Protein AF-A0A916IR02-F1 (afdb_monomer_lite)

Structure (mmCIF, N/CA/C/O backbone):
data_AF-A0A916IR02-F1
#
_entry.id   AF-A0A916IR02-F1
#
loop_
_atom_site.group_PDB
_atom_site.id
_atom_site.type_symbol
_atom_site.label_atom_id
_atom_site.label_alt_id
_atom_site.label_comp_id
_atom_site.label_asym_id
_atom_site.label_entity_id
_atom_site.label_seq_id
_atom_site.pdbx_PDB_ins_code
_atom_site.Cartn_x
_atom_site.Cartn_y
_atom_site.Cartn_z
_atom_site.occupancy
_atom_site.B_iso_or_equiv
_atom_site.auth_seq_id
_atom_site.auth_comp_id
_atom_site.auth_asym_id
_atom_site.auth_atom_id
_atom_site.pdbx_PDB_model_num
ATOM 1 N N . MET A 1 1 ? -35.525 3.490 16.257 1.00 37.00 1 MET A N 1
ATOM 2 C CA . MET A 1 1 ? -35.022 3.511 14.867 1.00 37.00 1 MET A CA 1
ATOM 3 C C . MET A 1 1 ? -33.713 2.742 14.825 1.00 37.00 1 MET A C 1
ATOM 5 O O . MET A 1 1 ? -32.745 3.201 15.415 1.00 37.00 1 MET A O 1
ATOM 9 N N . TYR A 1 2 ? -33.695 1.546 14.229 1.00 41.88 2 TYR A N 1
ATOM 10 C CA . TYR A 1 2 ? -32.457 0.782 14.059 1.00 41.88 2 TYR A CA 1
ATOM 11 C C . TYR A 1 2 ? -31.549 1.556 13.103 1.00 41.88 2 TYR A C 1
ATOM 13 O O . TYR A 1 2 ? -31.859 1.671 11.917 1.00 41.88 2 TYR A O 1
ATOM 21 N N . SER A 1 3 ? -30.466 2.132 13.623 1.00 55.78 3 SER A N 1
ATOM 22 C CA . SER A 1 3 ? -29.424 2.726 12.795 1.00 55.78 3 SER A CA 1
ATOM 23 C C . SER A 1 3 ? -28.901 1.636 11.866 1.00 55.78 3 SER A C 1
ATOM 25 O O . SER A 1 3 ? -28.336 0.636 12.313 1.00 55.78 3 SER A O 1
ATOM 27 N N . ARG A 1 4 ? -29.143 1.789 10.558 1.00 63.94 4 ARG A N 1
ATOM 28 C CA . ARG A 1 4 ? -28.504 0.939 9.555 1.00 63.94 4 ARG A CA 1
ATOM 29 C C . ARG A 1 4 ? -27.002 0.974 9.810 1.00 63.94 4 ARG A C 1
ATOM 31 O O . ARG A 1 4 ? -26.417 2.041 9.978 1.00 63.94 4 ARG A O 1
ATOM 38 N N . LEU A 1 5 ? -26.406 -0.209 9.864 1.00 64.31 5 LEU A N 1
ATOM 39 C CA . LEU A 1 5 ? -24.974 -0.368 10.046 1.00 64.31 5 LEU A CA 1
ATOM 40 C C . LEU A 1 5 ? -24.266 0.278 8.833 1.00 64.31 5 LEU A C 1
ATOM 42 O O . LEU A 1 5 ? -24.602 -0.111 7.706 1.00 64.31 5 LEU A O 1
ATOM 46 N N . PRO A 1 6 ? -23.360 1.258 9.039 1.00 74.06 6 PRO A N 1
ATOM 47 C CA . PRO A 1 6 ? -22.708 1.976 7.946 1.00 74.06 6 PRO A CA 1
ATOM 48 C C . PRO A 1 6 ? -21.964 1.021 7.012 1.00 74.06 6 PRO A C 1
ATOM 50 O O . PRO A 1 6 ? -21.606 -0.104 7.390 1.00 74.06 6 PRO A O 1
ATOM 53 N N . SER A 1 7 ? -21.766 1.440 5.763 1.00 75.75 7 SER A N 1
ATOM 54 C CA . SER A 1 7 ? -21.104 0.588 4.775 1.00 75.75 7 SER A CA 1
ATOM 55 C C . SER A 1 7 ? -19.638 0.338 5.155 1.00 75.75 7 SER A C 1
ATOM 57 O O . SER A 1 7 ? -19.015 1.120 5.868 1.00 75.75 7 SER A O 1
ATOM 59 N N . THR A 1 8 ? -19.051 -0.767 4.681 1.00 67.25 8 THR A N 1
ATOM 60 C CA . THR A 1 8 ? -17.633 -1.075 4.950 1.00 67.25 8 THR A CA 1
ATOM 61 C C . THR A 1 8 ? -16.714 0.029 4.426 1.00 67.25 8 THR A C 1
ATOM 63 O O . THR A 1 8 ? -15.696 0.310 5.047 1.00 67.25 8 THR A O 1
ATOM 66 N N . TYR A 1 9 ? -17.105 0.678 3.327 1.00 66.06 9 TYR A N 1
ATOM 67 C CA . TYR A 1 9 ? -16.408 1.839 2.790 1.00 66.06 9 TYR A CA 1
ATOM 68 C C . TYR A 1 9 ? -16.495 3.035 3.741 1.00 66.06 9 TYR A C 1
ATOM 70 O O . TYR A 1 9 ? -15.459 3.558 4.111 1.00 66.06 9 TYR A O 1
ATOM 78 N N . GLU A 1 10 ? -17.682 3.398 4.233 1.00 71.38 10 GLU A N 1
ATOM 79 C CA . GLU A 1 10 ? -17.850 4.497 5.203 1.00 71.38 10 GLU A CA 1
ATOM 80 C C . GLU A 1 10 ? -17.146 4.224 6.537 1.00 71.38 10 GLU A C 1
ATOM 82 O O . GLU A 1 10 ? -16.682 5.146 7.197 1.00 71.38 10 GLU A O 1
ATOM 87 N N . LEU A 1 11 ? -17.049 2.959 6.955 1.00 66.56 11 LEU A N 1
ATOM 88 C CA . LEU A 1 11 ? -16.290 2.565 8.142 1.00 66.56 11 LEU A CA 1
ATOM 89 C C . LEU A 1 11 ? -14.778 2.672 7.911 1.00 66.56 11 LEU A C 1
ATOM 91 O O . LEU A 1 11 ? -14.062 3.113 8.806 1.00 66.56 11 LEU A O 1
ATOM 95 N N . LEU A 1 12 ? -14.295 2.293 6.725 1.00 63.88 12 LEU A N 1
ATOM 96 C CA . LEU A 1 12 ? -12.895 2.472 6.329 1.00 63.88 12 LEU A CA 1
ATOM 97 C C . LEU A 1 12 ? -12.555 3.949 6.130 1.00 63.88 12 LEU A C 1
ATOM 99 O O . LEU A 1 12 ? -11.482 4.384 6.529 1.00 63.88 12 LEU A O 1
ATOM 103 N N . GLU A 1 13 ? -13.475 4.725 5.575 1.00 69.75 13 GLU A N 1
ATOM 104 C CA . GLU A 1 13 ? -13.360 6.167 5.440 1.00 69.75 13 GLU A CA 1
ATOM 105 C C . GLU A 1 13 ? -13.405 6.831 6.812 1.00 69.75 13 GLU A C 1
ATOM 107 O O . GLU A 1 13 ? -12.577 7.679 7.079 1.00 69.75 13 GLU A O 1
ATOM 112 N N . ALA A 1 14 ? -14.253 6.396 7.745 1.00 66.00 14 ALA A N 1
ATOM 113 C CA . ALA A 1 14 ? -14.236 6.899 9.118 1.00 66.00 14 ALA A CA 1
ATOM 114 C C . ALA A 1 14 ? -12.959 6.504 9.885 1.00 66.00 14 ALA A C 1
ATOM 116 O O . ALA A 1 14 ? -12.500 7.281 10.718 1.00 66.00 14 ALA A O 1
ATOM 117 N N . LEU A 1 15 ? -12.371 5.337 9.597 1.00 61.75 15 LEU A N 1
ATOM 118 C CA . LEU A 1 15 ? -11.053 4.927 10.101 1.00 61.75 15 LEU A CA 1
ATOM 119 C C . LEU A 1 15 ? -9.924 5.769 9.475 1.00 61.75 15 LEU A C 1
ATOM 121 O O . LEU A 1 15 ? -8.943 6.065 10.148 1.00 61.75 15 LEU A O 1
ATOM 125 N N . ALA A 1 16 ? -10.062 6.175 8.210 1.00 62.75 16 ALA A N 1
ATOM 126 C CA . ALA A 1 16 ? -9.070 6.963 7.475 1.00 62.75 16 ALA A CA 1
ATOM 127 C C . ALA A 1 16 ? -9.205 8.489 7.667 1.00 62.75 16 ALA A C 1
ATOM 129 O O . ALA A 1 16 ? -8.214 9.207 7.561 1.00 62.75 16 ALA A O 1
ATOM 130 N N . ALA A 1 17 ? -10.415 8.981 7.938 1.00 54.28 17 ALA A N 1
ATOM 131 C CA . ALA A 1 17 ? -10.791 10.392 8.037 1.00 54.28 17 ALA A CA 1
ATOM 132 C C . ALA A 1 17 ? -10.975 10.868 9.487 1.00 54.28 17 ALA A C 1
ATOM 134 O O . ALA A 1 17 ? -11.276 12.042 9.713 1.00 54.28 17 ALA A O 1
ATOM 135 N N . ALA A 1 18 ? -10.816 9.985 10.481 1.00 51.53 18 ALA A N 1
ATOM 136 C CA . ALA A 1 18 ? -10.826 10.390 11.882 1.00 51.53 18 ALA A CA 1
ATOM 137 C C . ALA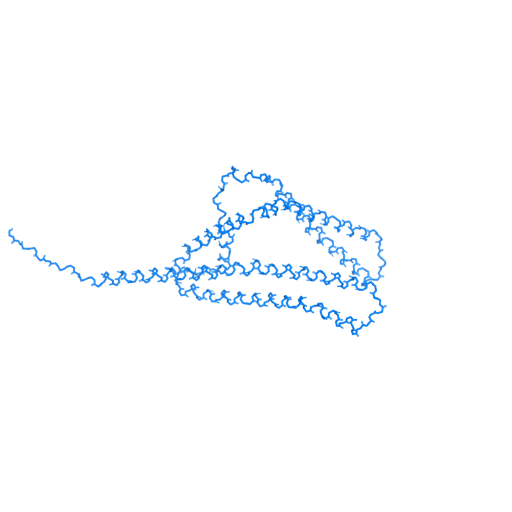 A 1 18 ? -9.713 11.423 12.149 1.00 51.53 18 ALA A C 1
ATOM 139 O O . ALA A 1 18 ? -8.624 11.322 11.578 1.00 51.53 18 ALA A O 1
ATOM 140 N N . PRO A 1 19 ? -10.000 12.450 12.969 1.00 45.44 19 PRO A N 1
ATOM 141 C CA . PRO A 1 19 ? -9.242 13.687 12.968 1.00 45.44 19 PRO A CA 1
ATOM 142 C C . PRO A 1 19 ? -7.808 13.421 13.397 1.00 45.44 19 PRO A C 1
ATOM 144 O O . PRO A 1 19 ? -7.562 12.658 14.334 1.00 45.44 19 PRO A O 1
ATOM 147 N N . ALA A 1 20 ? -6.876 14.120 12.749 1.00 42.59 20 ALA A N 1
ATOM 148 C CA . ALA A 1 20 ? -5.553 14.319 13.309 1.00 42.59 20 ALA A CA 1
ATOM 149 C C . ALA A 1 20 ? -5.698 14.698 14.798 1.00 42.59 20 ALA A C 1
ATOM 151 O O . ALA A 1 20 ? -6.620 15.448 15.143 1.00 42.59 20 ALA A O 1
ATOM 152 N N . PRO A 1 21 ? -4.830 14.171 15.678 1.00 42.06 21 PRO A N 1
ATOM 153 C CA . PRO A 1 21 ? -4.835 14.513 17.095 1.00 42.06 21 PRO A CA 1
ATOM 154 C C . PRO A 1 21 ? -4.860 16.034 17.224 1.00 42.06 21 PRO A C 1
ATOM 156 O O . PRO A 1 21 ? -4.318 16.734 16.359 1.00 42.06 21 PRO A O 1
ATOM 159 N N . ALA A 1 22 ? -5.501 16.529 18.288 1.00 43.91 22 ALA A N 1
ATOM 160 C CA . ALA A 1 22 ? -5.526 17.948 18.622 1.00 43.91 22 ALA A CA 1
ATOM 161 C C . ALA A 1 22 ? -4.153 18.569 18.323 1.00 43.91 22 ALA A C 1
ATOM 163 O O . ALA A 1 22 ? -3.144 17.939 18.664 1.00 43.91 22 ALA A O 1
ATOM 164 N N . PRO A 1 23 ? -4.110 19.725 17.630 1.00 36.19 23 PRO A N 1
ATOM 165 C CA . PRO A 1 23 ? -2.876 20.291 17.119 1.00 36.19 23 PRO A CA 1
ATOM 166 C C . PRO A 1 23 ? -1.854 20.292 18.242 1.00 36.19 23 PRO A C 1
ATOM 168 O O . PRO A 1 23 ? -2.020 20.989 19.242 1.00 36.19 23 PRO A O 1
ATOM 171 N N . VAL A 1 24 ? -0.819 19.462 18.088 1.00 40.91 24 VAL A N 1
ATOM 172 C CA . VAL A 1 24 ? 0.368 19.561 18.927 1.00 40.91 24 VAL A CA 1
ATOM 173 C C . VAL A 1 24 ? 0.766 21.030 18.828 1.00 40.91 24 VAL A C 1
ATOM 175 O O . VAL A 1 24 ? 0.928 21.498 17.692 1.00 40.91 24 VAL A O 1
ATOM 178 N N . PRO A 1 25 ? 0.838 21.775 19.947 1.00 33.19 25 PRO A N 1
ATOM 179 C CA . PRO A 1 25 ? 1.115 23.199 19.899 1.00 33.19 25 PRO A CA 1
ATOM 180 C C . PRO A 1 25 ? 2.326 23.421 18.997 1.00 33.19 25 PRO A C 1
ATOM 182 O O . PRO A 1 25 ? 3.293 22.653 19.043 1.00 33.19 25 PRO A O 1
ATOM 185 N N . ALA A 1 26 ? 2.235 24.428 18.127 1.00 40.47 26 ALA A N 1
ATOM 186 C CA . ALA A 1 26 ? 3.215 24.715 17.077 1.00 40.47 26 ALA A CA 1
ATOM 187 C C . ALA A 1 26 ? 4.663 24.837 17.600 1.00 40.47 26 ALA A C 1
ATOM 189 O O . ALA A 1 26 ? 5.609 24.785 16.822 1.00 40.47 26 ALA A O 1
ATOM 190 N N . SER A 1 27 ? 4.841 24.935 18.919 1.00 37.94 27 SER A N 1
ATOM 191 C CA . SER A 1 27 ? 6.112 24.892 19.634 1.00 37.94 27 SER A CA 1
ATOM 192 C C . SER A 1 27 ? 6.817 23.525 19.653 1.00 37.94 27 SER A C 1
ATOM 194 O O . SER A 1 27 ? 8.031 23.504 19.815 1.00 37.94 27 SER A O 1
ATOM 196 N N . VAL A 1 28 ? 6.125 22.390 19.466 1.00 43.62 28 VAL A N 1
ATOM 197 C CA . VAL A 1 28 ? 6.741 21.037 19.542 1.00 43.62 28 VAL A CA 1
ATOM 198 C C . VAL A 1 28 ? 6.855 20.358 18.169 1.00 43.62 28 VAL A C 1
ATOM 200 O O . VAL A 1 28 ? 7.663 19.452 17.976 1.00 43.62 28 VAL A O 1
ATOM 203 N N . SER A 1 29 ? 6.094 20.826 17.177 1.00 39.16 29 SER A N 1
ATOM 204 C CA . SER A 1 29 ? 6.189 20.397 15.771 1.00 39.16 29 SER A CA 1
ATOM 205 C C . SER A 1 29 ? 7.133 21.276 14.932 1.00 39.16 29 SER A C 1
ATOM 207 O O . SER A 1 29 ? 7.422 20.948 13.779 1.00 39.16 29 SER A O 1
ATOM 209 N N . ALA A 1 30 ? 7.701 22.330 15.529 1.00 41.03 30 ALA A N 1
ATOM 210 C CA . ALA A 1 30 ? 8.749 23.173 14.959 1.00 41.03 30 ALA A CA 1
ATOM 211 C C . ALA A 1 30 ? 10.132 22.490 14.961 1.00 41.03 30 ALA A C 1
ATOM 213 O O . ALA A 1 30 ? 11.125 23.040 15.421 1.00 41.03 30 ALA A O 1
ATOM 214 N N . ALA A 1 31 ? 10.219 21.303 14.365 1.00 44.56 31 ALA A N 1
ATOM 215 C CA . ALA A 1 31 ? 11.439 20.867 13.696 1.00 44.56 31 ALA A CA 1
ATOM 216 C C . ALA A 1 31 ? 11.281 21.135 12.187 1.00 44.56 31 ALA A C 1
ATOM 218 O O . ALA A 1 31 ? 11.187 20.223 11.372 1.00 44.56 31 ALA A O 1
ATOM 219 N N . GLY A 1 32 ? 11.184 22.422 11.833 1.00 46.22 32 GLY A N 1
ATOM 220 C CA . GLY A 1 32 ? 11.730 22.962 10.584 1.00 46.22 32 GLY A CA 1
ATOM 221 C C . GLY A 1 32 ? 11.139 22.540 9.233 1.00 46.22 32 GLY A C 1
ATOM 222 O O . GLY A 1 32 ? 11.853 22.656 8.241 1.00 46.22 32 GLY A O 1
ATOM 223 N N . VAL A 1 33 ? 9.886 22.086 9.118 1.00 50.84 33 VAL A N 1
ATOM 224 C CA . VAL A 1 33 ? 9.284 21.867 7.784 1.00 50.84 33 VAL A CA 1
ATOM 225 C C . VAL A 1 33 ? 8.438 23.073 7.397 1.00 50.84 33 VAL A C 1
ATOM 227 O O . VAL A 1 33 ? 7.269 23.186 7.758 1.00 50.84 33 VAL A O 1
ATOM 230 N N . THR A 1 34 ? 9.044 23.999 6.657 1.00 58.41 34 THR A N 1
ATOM 231 C CA . THR A 1 34 ? 8.337 25.149 6.089 1.00 58.41 34 THR A CA 1
ATOM 232 C C . THR A 1 34 ? 7.240 24.675 5.119 1.00 58.41 34 THR A C 1
ATOM 234 O O . THR A 1 34 ? 7.431 23.693 4.392 1.00 58.41 34 THR A O 1
ATOM 237 N N . PRO A 1 35 ? 6.088 25.369 5.036 1.00 66.31 35 PRO A N 1
ATOM 238 C CA . PRO A 1 35 ? 4.998 25.014 4.114 1.00 66.31 35 PRO A CA 1
ATOM 239 C C . PRO A 1 35 ? 5.451 24.979 2.641 1.00 66.31 35 PRO A C 1
ATOM 241 O O . PRO A 1 35 ? 4.869 24.274 1.815 1.00 66.31 35 PRO A O 1
ATOM 244 N N . TRP A 1 36 ? 6.528 25.700 2.324 1.00 69.06 36 TRP A N 1
ATOM 245 C CA . TRP A 1 36 ? 7.220 25.683 1.040 1.00 69.06 36 TRP A CA 1
ATOM 246 C C . TRP A 1 36 ? 7.797 24.307 0.685 1.00 69.06 36 TRP A C 1
ATOM 248 O O . TRP A 1 36 ? 7.528 23.807 -0.406 1.00 69.06 36 TRP A O 1
ATOM 258 N N . ALA A 1 37 ? 8.504 23.648 1.608 1.00 68.94 37 ALA A N 1
ATOM 259 C CA . ALA A 1 37 ? 9.106 22.335 1.366 1.00 68.94 37 ALA A CA 1
ATOM 260 C C . ALA A 1 37 ? 8.047 21.269 1.032 1.00 68.94 37 ALA A C 1
ATOM 262 O O . ALA A 1 37 ? 8.241 20.431 0.151 1.00 68.94 37 ALA A O 1
ATOM 263 N N . GLN A 1 38 ? 6.877 21.341 1.677 1.00 69.94 38 GLN A N 1
ATOM 264 C CA . GLN A 1 38 ? 5.767 20.431 1.395 1.00 69.94 38 GLN A CA 1
ATOM 265 C C . GLN A 1 38 ? 5.145 20.677 0.010 1.00 69.94 38 GLN A C 1
ATOM 267 O O . GLN A 1 38 ? 4.788 19.721 -0.682 1.00 69.94 38 GLN A O 1
ATOM 272 N N . ARG A 1 39 ? 5.029 21.942 -0.415 1.00 77.44 39 ARG A N 1
ATOM 273 C CA . ARG A 1 39 ? 4.547 22.308 -1.758 1.00 77.44 39 ARG A CA 1
ATOM 274 C C . ARG A 1 39 ? 5.538 21.889 -2.843 1.00 77.44 39 ARG A C 1
ATOM 276 O O . ARG A 1 39 ? 5.120 21.290 -3.829 1.00 77.44 39 ARG A O 1
ATOM 283 N N . LEU A 1 40 ? 6.834 22.109 -2.625 1.00 81.31 40 LEU A N 1
ATOM 284 C CA . LEU A 1 40 ? 7.912 21.674 -3.520 1.00 81.31 40 LEU A CA 1
ATOM 285 C C . LEU A 1 40 ? 7.961 20.159 -3.677 1.00 81.31 40 LEU A C 1
ATOM 287 O O . LEU A 1 40 ? 8.036 19.667 -4.796 1.00 81.31 40 LEU A O 1
ATOM 291 N N . GLY A 1 41 ? 7.845 19.410 -2.578 1.00 76.25 41 GLY A N 1
ATOM 292 C CA . GLY A 1 41 ? 7.795 17.950 -2.633 1.00 76.25 41 GLY A CA 1
ATOM 293 C C . GLY A 1 41 ? 6.608 17.429 -3.452 1.00 76.25 41 GLY A C 1
ATOM 294 O O . GLY A 1 41 ? 6.759 16.470 -4.208 1.00 76.25 41 GLY A O 1
ATOM 295 N N . ARG A 1 42 ? 5.436 18.076 -3.354 1.00 79.25 42 ARG A N 1
ATOM 296 C CA . ARG A 1 42 ? 4.275 17.753 -4.205 1.00 79.25 42 ARG A CA 1
ATOM 297 C C . ARG A 1 42 ? 4.508 18.145 -5.661 1.00 79.25 42 ARG A C 1
ATOM 299 O O . ARG A 1 42 ? 4.194 17.350 -6.538 1.00 79.25 42 ARG A O 1
ATOM 306 N N . GLY A 1 43 ? 5.069 19.326 -5.910 1.00 80.12 43 GLY A N 1
ATOM 307 C CA . GLY A 1 43 ? 5.395 19.802 -7.254 1.00 80.12 43 GLY A CA 1
ATOM 308 C C . GLY A 1 43 ? 6.385 18.885 -7.971 1.00 80.12 43 GLY A C 1
ATOM 309 O O . GLY A 1 43 ? 6.124 18.475 -9.094 1.00 80.12 43 GLY A O 1
ATOM 310 N N . LEU A 1 44 ? 7.464 18.477 -7.297 1.00 79.50 44 LEU A N 1
ATOM 311 C CA . LEU A 1 44 ? 8.455 17.532 -7.826 1.00 79.50 44 LEU A CA 1
ATOM 312 C C . LEU A 1 44 ? 7.850 16.152 -8.100 1.00 79.50 44 LEU A C 1
ATOM 314 O O . LEU A 1 44 ? 8.166 15.535 -9.112 1.00 79.50 44 LEU A O 1
ATOM 318 N N . TRP A 1 45 ? 6.950 15.679 -7.233 1.00 76.56 45 TRP A N 1
ATOM 319 C CA . TRP A 1 45 ? 6.249 14.413 -7.449 1.00 76.56 45 TRP A CA 1
ATOM 320 C C . TRP A 1 45 ? 5.287 14.474 -8.639 1.00 76.56 45 TRP A C 1
ATOM 322 O O . TRP A 1 45 ? 5.264 13.561 -9.458 1.00 76.56 45 TRP A O 1
ATOM 332 N N . LEU A 1 46 ? 4.514 15.555 -8.766 1.00 78.69 46 LEU A N 1
ATOM 333 C CA . LEU A 1 46 ? 3.646 15.776 -9.924 1.00 78.69 46 LEU A CA 1
ATOM 334 C C . LEU A 1 46 ? 4.467 15.908 -11.209 1.00 78.69 46 LEU A C 1
ATOM 336 O O . LEU A 1 46 ? 4.134 15.275 -12.206 1.00 78.69 46 LEU A O 1
ATOM 340 N N . GLY A 1 47 ? 5.572 16.656 -11.166 1.00 75.25 47 GLY A N 1
ATOM 341 C CA . GLY A 1 47 ? 6.521 16.771 -12.270 1.00 75.25 47 GLY A CA 1
ATOM 342 C C . GLY A 1 47 ? 7.084 15.413 -12.687 1.00 75.25 47 GLY A C 1
ATOM 343 O O . GLY A 1 47 ? 7.088 15.094 -13.872 1.00 75.25 47 GLY A O 1
ATOM 344 N N . PHE A 1 48 ? 7.461 14.567 -11.725 1.00 78.06 48 PHE A N 1
ATOM 345 C CA . PHE A 1 48 ? 7.856 13.180 -11.977 1.00 78.06 48 PHE A CA 1
ATOM 346 C C . PHE A 1 48 ? 6.748 12.374 -12.670 1.00 78.06 48 PHE A C 1
ATOM 348 O O . PHE A 1 48 ? 7.010 11.736 -13.680 1.00 78.06 48 PHE A O 1
ATOM 355 N N . VAL A 1 49 ? 5.503 12.425 -12.186 1.00 76.94 49 VAL A N 1
ATOM 356 C CA . VAL A 1 49 ? 4.389 11.678 -12.802 1.00 76.94 49 VAL A CA 1
ATOM 357 C C . VAL A 1 49 ? 4.145 12.136 -14.242 1.00 76.94 49 VAL A C 1
ATOM 359 O O . VAL A 1 49 ? 4.031 11.304 -15.139 1.00 76.94 49 VAL A O 1
ATOM 362 N N . VAL A 1 50 ? 4.103 13.449 -14.478 1.00 82.12 50 VAL A N 1
ATOM 363 C CA . VAL A 1 50 ? 3.878 14.020 -15.814 1.00 82.12 50 VAL A CA 1
ATOM 364 C C . VAL A 1 50 ? 5.007 13.637 -16.770 1.00 82.12 50 VAL A C 1
ATOM 366 O O . VAL A 1 50 ? 4.747 13.166 -17.877 1.00 82.12 50 VAL A O 1
ATOM 369 N N . THR A 1 51 ? 6.260 13.789 -16.338 1.00 77.12 51 THR A N 1
ATOM 370 C CA . THR A 1 51 ? 7.429 13.435 -17.157 1.00 77.12 51 THR A CA 1
ATOM 371 C C . THR A 1 51 ? 7.504 11.935 -17.420 1.00 77.12 51 THR A C 1
ATOM 373 O O . THR A 1 51 ? 7.768 11.542 -18.553 1.00 77.12 51 THR A O 1
ATOM 376 N N . LEU A 1 52 ? 7.181 11.084 -16.445 1.00 74.38 52 LEU A N 1
ATOM 377 C CA . LEU A 1 52 ? 7.123 9.633 -16.617 1.00 74.38 52 LEU A CA 1
ATOM 378 C C . LEU A 1 52 ? 6.084 9.222 -17.669 1.00 74.38 52 LEU A C 1
ATOM 380 O O . LEU A 1 52 ? 6.397 8.443 -18.568 1.00 74.38 52 LEU A O 1
ATOM 384 N N . VAL A 1 53 ? 4.865 9.765 -17.591 1.00 76.75 53 VAL A N 1
ATOM 385 C CA . VAL A 1 53 ? 3.801 9.485 -18.570 1.00 76.75 53 VAL A CA 1
ATOM 386 C C . VAL A 1 53 ? 4.225 9.932 -19.968 1.00 76.75 53 VAL A C 1
ATOM 388 O O . VAL A 1 53 ? 4.105 9.159 -20.917 1.00 76.75 53 VAL A O 1
ATOM 391 N N . ALA A 1 54 ? 4.788 11.137 -20.097 1.00 78.19 54 ALA A N 1
ATOM 392 C CA . ALA A 1 54 ? 5.307 11.632 -21.371 1.00 78.19 54 ALA A CA 1
ATOM 393 C C . ALA A 1 54 ? 6.427 10.733 -21.928 1.00 78.19 54 ALA A C 1
ATOM 395 O O . ALA A 1 54 ? 6.448 10.434 -23.121 1.00 78.19 54 ALA A O 1
ATOM 396 N N . THR A 1 55 ? 7.314 10.240 -21.061 1.00 74.06 55 THR A N 1
ATOM 397 C CA . THR A 1 55 ? 8.396 9.317 -21.431 1.00 74.06 55 THR A CA 1
ATOM 398 C C . THR A 1 55 ? 7.851 7.981 -21.940 1.00 74.06 55 THR A C 1
ATOM 400 O O . THR A 1 55 ? 8.326 7.471 -22.952 1.00 74.06 55 THR A O 1
ATOM 403 N N . LEU A 1 56 ? 6.830 7.423 -21.282 1.00 74.25 56 LEU A N 1
ATOM 404 C CA . LEU A 1 56 ? 6.181 6.177 -21.705 1.00 74.25 56 LEU A CA 1
ATOM 405 C C . LEU A 1 56 ? 5.483 6.330 -23.060 1.00 74.25 56 LEU A C 1
ATOM 407 O O . LEU A 1 56 ? 5.617 5.459 -23.919 1.00 74.25 56 LEU A O 1
ATOM 411 N N . LEU A 1 57 ? 4.780 7.444 -23.282 1.00 78.56 57 LEU A N 1
ATOM 412 C CA . LEU A 1 57 ? 4.143 7.745 -24.567 1.00 78.56 57 LEU A CA 1
ATOM 413 C C . LEU A 1 57 ? 5.178 7.925 -25.687 1.00 78.56 57 LEU A C 1
ATOM 415 O O . LEU A 1 57 ? 5.017 7.371 -26.773 1.00 78.56 57 LEU A O 1
ATOM 419 N N . ALA A 1 58 ? 6.279 8.630 -25.418 1.00 77.12 58 ALA A N 1
ATOM 420 C CA . ALA A 1 58 ? 7.366 8.791 -26.380 1.00 77.12 58 ALA A CA 1
ATOM 421 C C . ALA A 1 58 ? 8.049 7.451 -26.703 1.00 77.12 58 ALA A C 1
ATOM 423 O O . ALA A 1 58 ? 8.256 7.125 -27.871 1.00 77.12 58 ALA A O 1
ATOM 424 N N . ALA A 1 59 ? 8.356 6.638 -25.688 1.00 73.44 59 ALA A N 1
ATOM 425 C CA . ALA A 1 59 ? 8.994 5.336 -25.869 1.00 73.44 59 ALA A CA 1
ATOM 426 C C . ALA A 1 59 ? 8.100 4.350 -26.635 1.00 73.44 59 ALA A C 1
ATOM 428 O O . ALA A 1 59 ? 8.578 3.658 -27.533 1.00 73.44 59 ALA A O 1
ATOM 429 N N . THR A 1 60 ? 6.800 4.311 -26.327 1.00 73.94 60 THR A N 1
ATOM 430 C CA . THR A 1 60 ? 5.831 3.478 -27.057 1.00 73.94 60 THR A CA 1
ATOM 431 C C . THR A 1 60 ? 5.650 3.953 -28.494 1.00 73.94 60 THR A C 1
ATOM 433 O O . THR A 1 60 ? 5.696 3.129 -29.404 1.00 73.94 60 THR A O 1
ATOM 436 N N . GLY A 1 61 ? 5.551 5.265 -28.726 1.00 79.00 61 GLY A N 1
ATOM 437 C CA . GLY A 1 61 ? 5.511 5.840 -30.071 1.00 79.00 61 GLY A CA 1
ATOM 438 C C . GLY A 1 61 ? 6.740 5.466 -30.906 1.00 79.00 61 GLY A C 1
ATOM 439 O O . GLY A 1 61 ? 6.601 4.998 -32.035 1.00 79.00 61 GLY A O 1
ATOM 440 N N . LEU A 1 62 ? 7.943 5.578 -30.333 1.00 79.00 62 LEU A N 1
ATOM 441 C CA . LEU A 1 62 ? 9.194 5.187 -30.997 1.00 79.00 62 LEU A CA 1
ATOM 442 C C . LEU A 1 62 ? 9.278 3.678 -31.248 1.00 79.00 62 LEU A C 1
ATOM 444 O O . LEU A 1 62 ? 9.764 3.255 -32.299 1.00 79.00 62 LEU A O 1
ATOM 448 N N . ALA A 1 63 ? 8.790 2.860 -30.313 1.00 76.94 63 ALA A N 1
ATOM 449 C CA . ALA A 1 63 ? 8.726 1.414 -30.477 1.00 76.94 63 ALA A CA 1
ATOM 450 C C . ALA A 1 63 ? 7.782 1.027 -31.622 1.00 76.94 63 ALA A C 1
ATOM 452 O O . ALA A 1 63 ? 8.168 0.225 -32.466 1.00 76.94 63 ALA A O 1
ATOM 453 N N . VAL A 1 64 ? 6.595 1.633 -31.712 1.00 77.62 64 VAL A N 1
ATOM 454 C CA . VAL A 1 64 ? 5.658 1.417 -32.827 1.00 77.62 64 VAL A CA 1
ATOM 455 C C . VAL A 1 64 ? 6.282 1.874 -34.148 1.00 77.62 64 VAL A C 1
ATOM 457 O O . VAL A 1 64 ? 6.288 1.121 -35.120 1.00 77.62 64 VAL A O 1
ATOM 460 N N . TRP A 1 65 ? 6.890 3.061 -34.175 1.00 80.62 65 TRP A N 1
ATOM 461 C CA . TRP A 1 65 ? 7.538 3.604 -35.371 1.00 80.62 65 TRP A CA 1
ATOM 462 C C . TRP A 1 65 ? 8.657 2.702 -35.905 1.00 80.62 65 TRP A C 1
ATOM 464 O O . TRP A 1 65 ? 8.763 2.457 -37.106 1.00 80.62 65 TRP A O 1
ATOM 474 N N . ARG A 1 66 ? 9.479 2.152 -35.008 1.00 74.81 66 ARG A N 1
ATOM 475 C CA . ARG A 1 66 ? 10.593 1.281 -35.388 1.00 74.81 66 ARG A CA 1
ATOM 476 C C . ARG A 1 66 ? 10.150 -0.152 -35.687 1.00 74.81 66 ARG A C 1
ATOM 478 O O . ARG A 1 66 ? 10.620 -0.738 -36.655 1.00 74.81 66 ARG A O 1
ATOM 485 N N . LEU A 1 67 ? 9.310 -0.744 -34.840 1.00 74.19 67 LEU A N 1
ATOM 486 C CA . LEU A 1 67 ? 8.990 -2.176 -34.890 1.00 74.19 67 LEU A CA 1
ATOM 487 C C . LEU A 1 67 ? 7.834 -2.486 -35.843 1.00 74.19 67 LEU A C 1
ATOM 489 O O . LEU A 1 67 ? 7.868 -3.515 -36.512 1.00 74.19 67 LEU A O 1
ATOM 493 N N . VAL A 1 68 ? 6.834 -1.604 -35.920 1.00 78.38 68 VAL A N 1
ATOM 494 C CA . VAL A 1 68 ? 5.649 -1.799 -36.768 1.00 78.38 68 VAL A CA 1
ATOM 495 C C . VAL A 1 68 ? 5.864 -1.161 -38.137 1.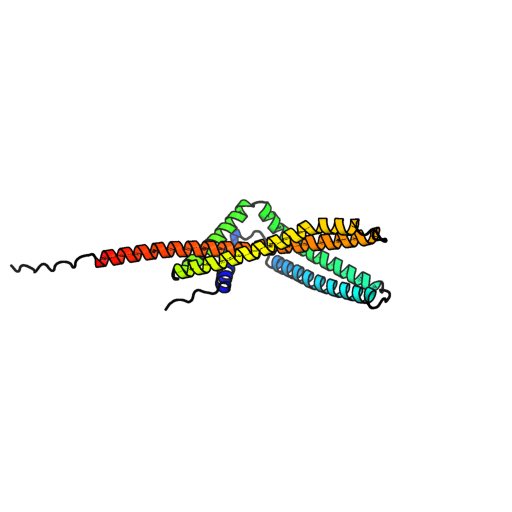00 78.38 68 VAL A C 1
ATOM 497 O O . VAL A 1 68 ? 5.677 -1.825 -39.152 1.00 78.38 68 VAL A O 1
ATOM 500 N N . LEU A 1 69 ? 6.313 0.098 -38.173 1.00 78.56 69 LEU A N 1
ATOM 501 C CA . LEU A 1 69 ? 6.477 0.846 -39.428 1.00 78.56 69 LEU A CA 1
ATOM 502 C C . LEU A 1 69 ? 7.856 0.653 -40.087 1.00 78.56 69 LEU A C 1
ATOM 504 O O . LEU A 1 69 ? 8.045 1.074 -41.223 1.00 78.56 69 LEU A O 1
ATOM 508 N N . LYS A 1 70 ? 8.815 0.002 -39.406 1.00 86.19 70 LYS A N 1
ATOM 509 C CA . LYS A 1 70 ? 10.178 -0.304 -39.903 1.00 86.19 70 LYS A CA 1
ATOM 510 C C . LYS A 1 70 ? 10.964 0.910 -40.422 1.00 86.19 70 LYS A C 1
ATOM 512 O O . LYS A 1 70 ? 11.942 0.748 -41.151 1.00 86.19 70 LYS A O 1
ATOM 517 N N . HIS A 1 71 ? 10.578 2.122 -40.034 1.00 80.00 71 HIS A N 1
ATOM 518 C CA . HIS A 1 71 ? 11.270 3.334 -40.453 1.00 80.00 71 HIS A CA 1
ATOM 519 C C . HIS A 1 71 ? 12.525 3.591 -39.604 1.00 80.00 71 HIS A C 1
ATOM 521 O O . HIS A 1 71 ? 12.540 3.281 -38.405 1.00 80.00 71 HIS A O 1
ATOM 527 N N . PRO A 1 72 ? 13.582 4.182 -40.194 1.00 81.81 72 PRO A N 1
ATOM 528 C CA . PRO A 1 72 ? 14.755 4.596 -39.440 1.00 81.81 72 PRO A CA 1
ATOM 529 C C . PRO A 1 72 ? 14.369 5.663 -38.411 1.00 81.81 72 PRO A C 1
ATOM 531 O O . PRO A 1 72 ? 13.598 6.583 -38.691 1.00 81.81 72 PRO A O 1
ATOM 534 N N . LEU A 1 73 ? 14.904 5.524 -37.200 1.00 75.12 73 LEU A N 1
ATOM 535 C CA . LEU A 1 73 ? 14.685 6.482 -36.123 1.00 75.12 73 LEU A CA 1
ATOM 536 C C . LEU A 1 73 ? 15.586 7.696 -36.324 1.00 75.12 73 LEU A C 1
ATOM 538 O O . LEU A 1 73 ? 16.795 7.558 -36.519 1.00 75.12 73 LEU A O 1
ATOM 542 N N . ALA A 1 74 ? 15.006 8.888 -36.228 1.00 83.44 74 ALA A N 1
ATOM 543 C CA . ALA A 1 74 ? 15.787 10.108 -36.256 1.00 83.44 74 ALA A CA 1
ATOM 544 C C . ALA A 1 74 ? 16.585 10.253 -34.941 1.00 83.44 74 ALA A C 1
ATOM 546 O O . ALA A 1 74 ? 16.042 10.040 -33.857 1.00 83.44 74 ALA A O 1
ATOM 547 N N . PRO A 1 75 ? 17.865 10.656 -34.981 1.00 81.69 75 PRO A N 1
ATOM 548 C CA . PRO A 1 75 ? 18.700 10.720 -33.779 1.00 81.69 75 PRO A CA 1
ATOM 549 C C . PRO A 1 75 ? 18.190 11.738 -32.744 1.00 81.69 75 PRO A C 1
ATOM 551 O O . PRO A 1 75 ? 18.424 11.578 -31.547 1.00 81.69 75 PRO A O 1
ATOM 554 N N . TRP A 1 76 ? 17.455 12.769 -33.177 1.00 82.62 76 TRP A N 1
ATOM 555 C CA . TRP A 1 76 ? 16.871 13.767 -32.277 1.00 82.62 76 TRP A CA 1
ATOM 556 C C . TRP A 1 76 ? 15.751 13.193 -31.399 1.00 82.62 76 TRP A C 1
ATOM 558 O O . TRP A 1 76 ? 15.603 13.625 -30.259 1.00 82.62 76 TRP A O 1
ATOM 568 N N . SER A 1 77 ? 14.998 12.195 -31.877 1.00 77.94 77 SER A N 1
ATOM 569 C CA . SER A 1 77 ? 13.884 11.622 -31.115 1.00 77.94 77 SER A CA 1
ATOM 570 C C . SER A 1 77 ? 14.376 10.737 -29.969 1.00 77.94 77 SER A C 1
ATOM 572 O O . SER A 1 77 ? 13.774 10.718 -28.898 1.00 77.94 77 SER A O 1
ATOM 574 N N . VAL A 1 78 ? 15.511 10.058 -30.169 1.00 78.19 78 VAL A N 1
ATOM 575 C CA . VAL A 1 78 ? 16.200 9.296 -29.117 1.00 78.19 78 VAL A CA 1
ATOM 576 C C . VAL A 1 78 ? 16.732 10.242 -28.039 1.00 78.19 78 VAL A C 1
ATOM 578 O O . VAL A 1 78 ? 16.450 10.036 -26.862 1.00 78.19 78 VAL A O 1
ATOM 581 N N . ARG A 1 79 ? 17.391 11.342 -28.433 1.00 79.25 79 ARG A N 1
ATOM 582 C CA . ARG A 1 79 ? 17.885 12.366 -27.491 1.00 79.25 79 ARG A CA 1
ATOM 583 C C . ARG A 1 79 ? 16.767 13.013 -26.671 1.00 79.25 79 ARG A C 1
ATOM 585 O O . ARG A 1 79 ? 16.963 13.315 -25.500 1.00 79.25 79 ARG A O 1
ATOM 592 N N . LEU A 1 80 ? 15.592 13.218 -27.268 1.00 79.56 80 LEU A N 1
ATOM 593 C CA . LEU A 1 80 ? 14.432 13.786 -26.576 1.00 79.56 80 LEU A CA 1
ATOM 594 C C . LEU A 1 80 ? 13.876 12.804 -25.531 1.00 79.56 80 LEU A C 1
ATOM 596 O O . LEU A 1 80 ? 13.606 13.201 -24.398 1.00 79.56 80 LEU A O 1
ATOM 600 N N . ALA A 1 81 ? 13.779 11.514 -25.871 1.00 75.25 81 ALA A N 1
ATOM 601 C CA . ALA A 1 81 ? 13.386 10.465 -24.928 1.00 75.25 81 ALA A CA 1
ATOM 602 C C . ALA A 1 81 ? 14.397 10.303 -23.776 1.00 75.25 81 ALA A C 1
ATOM 604 O O . ALA A 1 81 ? 13.999 10.157 -22.620 1.00 75.25 81 ALA A O 1
ATOM 605 N N . GLU A 1 82 ? 15.698 10.390 -24.065 1.00 77.12 82 GLU A N 1
ATOM 606 C CA . GLU A 1 82 ? 16.753 10.395 -23.045 1.00 77.12 82 GLU A CA 1
ATOM 607 C C . GLU A 1 82 ? 16.661 11.622 -22.129 1.00 77.12 82 GLU A C 1
ATOM 609 O O . GLU A 1 82 ? 16.717 11.481 -20.909 1.00 77.12 82 GLU A O 1
ATOM 614 N N . ALA A 1 83 ? 16.445 12.820 -22.679 1.00 81.00 83 ALA A N 1
ATOM 615 C CA . ALA A 1 83 ? 16.264 14.035 -21.884 1.00 81.00 83 ALA A CA 1
ATOM 616 C C . ALA A 1 83 ? 15.033 13.952 -20.961 1.00 81.00 83 ALA A C 1
ATOM 618 O O . ALA A 1 83 ? 15.105 14.348 -19.796 1.00 81.00 83 ALA A O 1
ATOM 619 N N . LEU A 1 84 ? 13.924 13.387 -21.450 1.00 76.56 84 LEU A N 1
ATOM 620 C CA . LEU A 1 84 ? 12.725 13.099 -20.656 1.00 76.56 84 LEU A CA 1
ATOM 621 C C . LEU A 1 84 ? 13.015 12.120 -19.508 1.00 76.56 84 LEU A C 1
ATOM 623 O O . LEU A 1 84 ? 12.594 12.369 -18.377 1.00 76.56 84 LEU A O 1
ATOM 627 N N . LEU A 1 85 ? 13.783 11.056 -19.768 1.00 75.12 85 LEU A N 1
ATOM 628 C CA . LEU A 1 85 ? 14.227 10.106 -18.743 1.00 75.12 85 LEU A CA 1
ATOM 629 C C . LEU A 1 85 ? 15.107 10.772 -17.681 1.00 75.12 85 LEU A C 1
ATOM 631 O O . LEU A 1 85 ? 14.889 10.556 -16.488 1.00 75.12 85 LEU A O 1
ATOM 635 N N . VAL A 1 86 ? 16.074 11.597 -18.093 1.00 80.62 86 VAL A N 1
ATOM 636 C CA . VAL A 1 86 ? 16.960 12.329 -17.174 1.00 80.62 86 VAL A CA 1
ATOM 637 C C . VAL A 1 86 ? 16.156 13.298 -16.309 1.00 80.62 86 VAL A C 1
ATOM 639 O O . VAL A 1 86 ? 16.347 13.337 -15.094 1.00 80.62 86 VAL A O 1
ATOM 642 N N . LEU A 1 87 ? 15.214 14.035 -16.902 1.00 81.94 87 LEU A N 1
ATOM 643 C CA . LEU A 1 87 ? 14.339 14.948 -16.168 1.00 81.94 87 LEU A CA 1
ATOM 644 C C . LEU A 1 87 ? 13.442 14.195 -15.174 1.00 81.94 87 LEU A C 1
ATOM 646 O O . LEU A 1 87 ? 13.333 14.594 -14.015 1.00 81.94 87 LEU A O 1
ATOM 650 N N . CYS A 1 88 ? 12.862 13.070 -15.593 1.00 76.38 88 CYS A N 1
ATOM 651 C CA . CYS A 1 88 ? 12.081 12.183 -14.735 1.00 76.38 88 CYS A CA 1
ATOM 652 C C . CYS A 1 88 ? 12.920 11.677 -13.545 1.00 76.38 88 CYS A C 1
ATOM 654 O O . CYS A 1 88 ? 12.485 11.752 -12.393 1.00 76.38 88 CYS A O 1
ATOM 656 N N . ALA A 1 89 ? 14.153 11.228 -13.797 1.00 74.25 89 ALA A N 1
ATOM 657 C CA . ALA A 1 89 ? 15.079 10.786 -12.757 1.00 74.25 89 ALA A CA 1
ATOM 658 C C . ALA A 1 89 ? 15.453 11.922 -11.789 1.00 74.25 89 ALA A C 1
ATOM 660 O O . ALA A 1 89 ? 15.447 11.715 -10.574 1.00 74.25 89 ALA A O 1
ATOM 661 N N . ALA A 1 90 ? 15.708 13.131 -12.298 1.00 80.19 90 ALA A N 1
ATOM 662 C CA . ALA A 1 90 ? 16.007 14.306 -11.482 1.00 80.19 90 ALA A CA 1
ATOM 663 C C . ALA A 1 90 ? 14.820 14.702 -10.586 1.00 80.19 90 ALA A C 1
ATOM 665 O O . ALA A 1 90 ? 15.003 14.948 -9.391 1.00 80.19 90 ALA A O 1
ATOM 666 N N . CYS A 1 91 ? 13.592 14.698 -11.118 1.00 77.44 91 CYS A N 1
ATOM 667 C CA . CYS A 1 91 ? 12.382 14.955 -10.334 1.00 77.44 91 CYS A CA 1
ATOM 668 C C . CYS A 1 91 ? 12.167 13.893 -9.244 1.00 77.44 91 CYS A C 1
ATOM 670 O O . CYS A 1 91 ? 11.835 14.239 -8.108 1.00 77.44 91 CYS A O 1
ATOM 672 N N . TYR A 1 92 ? 12.400 12.613 -9.556 1.00 76.69 92 TYR A N 1
ATOM 673 C CA . TYR A 1 92 ? 12.299 11.522 -8.585 1.00 76.69 92 TYR A CA 1
ATOM 674 C C . TYR A 1 92 ? 13.349 11.637 -7.473 1.00 76.69 92 TYR A C 1
ATOM 676 O O . TYR A 1 92 ? 13.006 11.572 -6.290 1.00 76.69 92 TYR A O 1
ATOM 684 N N . ALA A 1 93 ? 14.615 11.869 -7.833 1.00 77.00 93 ALA A N 1
ATOM 685 C CA . ALA A 1 93 ? 15.706 12.053 -6.879 1.00 77.00 93 ALA A CA 1
ATOM 686 C C . ALA A 1 93 ? 15.466 13.277 -5.982 1.00 77.00 93 ALA A C 1
ATOM 688 O O . ALA A 1 93 ? 15.597 13.182 -4.761 1.00 77.00 93 ALA A O 1
ATOM 689 N N . GLY A 1 94 ? 15.020 14.397 -6.561 1.00 74.94 94 GLY A N 1
ATOM 690 C CA . GLY A 1 94 ? 14.639 15.595 -5.814 1.00 74.94 94 GLY A CA 1
ATOM 691 C C . GLY A 1 94 ? 13.491 15.335 -4.834 1.00 74.94 94 GLY A C 1
ATOM 692 O O . GLY A 1 94 ? 13.560 15.732 -3.670 1.00 74.94 94 GLY A O 1
ATOM 693 N N . ALA A 1 95 ? 12.457 14.601 -5.258 1.00 76.00 95 ALA A N 1
ATOM 694 C CA . ALA A 1 95 ? 11.361 14.202 -4.377 1.00 76.00 95 ALA A CA 1
ATOM 695 C C . ALA A 1 95 ? 11.826 13.253 -3.253 1.00 76.00 95 ALA A C 1
ATOM 697 O O . ALA A 1 95 ? 11.338 13.351 -2.124 1.00 76.00 95 ALA A O 1
ATOM 698 N N . GLY A 1 96 ? 12.775 12.356 -3.540 1.00 72.94 96 GLY A N 1
ATOM 699 C CA . GLY A 1 96 ? 13.391 11.455 -2.565 1.00 72.94 96 GLY A CA 1
ATOM 700 C C . GLY A 1 96 ? 14.218 12.196 -1.511 1.00 72.94 96 GLY A C 1
ATOM 701 O O . GLY A 1 96 ? 14.018 11.979 -0.315 1.00 72.94 96 GLY A O 1
ATOM 702 N N . LEU A 1 97 ? 15.069 13.134 -1.935 1.00 80.00 97 LEU A N 1
ATOM 703 C CA . LEU A 1 97 ? 15.884 13.976 -1.049 1.00 80.00 97 LEU A CA 1
ATOM 704 C C . LEU A 1 97 ? 15.022 14.788 -0.075 1.00 80.00 97 LEU A C 1
ATOM 706 O O . LEU A 1 97 ? 15.344 14.883 1.107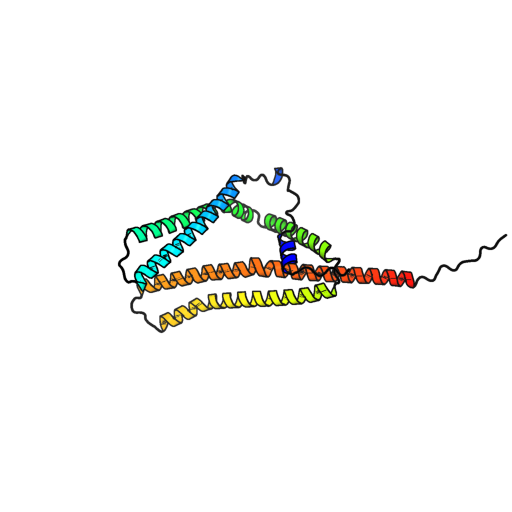 1.00 80.00 97 LEU A O 1
ATOM 710 N N . MET A 1 98 ? 13.868 15.283 -0.527 1.00 78.88 98 MET A N 1
ATOM 711 C CA . MET A 1 98 ? 12.917 15.999 0.334 1.00 78.88 98 MET A CA 1
ATOM 712 C C . MET A 1 98 ? 12.256 15.102 1.393 1.00 78.88 98 MET A C 1
ATOM 714 O O . MET A 1 98 ? 11.806 15.589 2.430 1.00 78.88 98 MET A O 1
ATOM 718 N N . ARG A 1 99 ? 12.194 13.784 1.167 1.00 74.06 99 ARG A N 1
ATOM 719 C CA . ARG A 1 99 ? 11.664 12.806 2.137 1.00 74.06 99 ARG A CA 1
ATOM 720 C C . ARG A 1 99 ? 12.741 12.269 3.078 1.00 74.06 99 ARG A C 1
ATOM 722 O O . ARG A 1 99 ? 12.408 11.786 4.161 1.00 74.06 99 ARG A O 1
ATOM 729 N N . LEU A 1 100 ? 14.008 12.391 2.698 1.00 75.31 100 LEU A N 1
ATOM 730 C CA . LEU A 1 100 ? 15.166 11.898 3.434 1.00 75.31 100 LEU A CA 1
ATOM 731 C C . LEU A 1 100 ? 15.242 12.373 4.896 1.00 75.31 100 LEU A C 1
ATOM 733 O O . LEU A 1 100 ? 15.424 11.511 5.752 1.00 75.31 100 LEU A O 1
ATOM 737 N N . PRO A 1 101 ? 15.013 13.656 5.255 1.00 75.06 101 PRO A N 1
ATOM 738 C CA . PRO A 1 101 ? 15.048 14.071 6.662 1.00 75.06 101 PRO A CA 1
ATOM 739 C C . PRO A 1 101 ? 13.947 13.411 7.499 1.00 75.06 101 PRO A C 1
ATOM 741 O O . PRO A 1 101 ? 14.161 13.084 8.665 1.00 75.06 101 PRO A O 1
ATOM 744 N N . ARG A 1 102 ? 12.777 13.147 6.902 1.00 72.19 102 ARG A N 1
ATOM 745 C CA . ARG A 1 102 ? 11.677 12.450 7.579 1.00 72.19 102 ARG A CA 1
ATOM 746 C C . ARG A 1 102 ? 12.014 10.980 7.804 1.00 72.19 102 ARG A C 1
ATOM 748 O O . ARG A 1 102 ? 11.779 10.468 8.893 1.00 72.19 102 ARG A O 1
ATOM 755 N N . VAL A 1 103 ? 12.583 10.318 6.799 1.00 73.56 103 VAL A N 1
ATOM 756 C CA . VAL A 1 103 ? 13.052 8.931 6.922 1.00 73.56 103 VAL A CA 1
ATOM 757 C C . VAL A 1 103 ? 14.172 8.845 7.957 1.00 73.56 103 VAL A C 1
ATOM 759 O O . VAL A 1 103 ? 14.130 7.980 8.823 1.00 73.56 103 VAL A O 1
ATOM 762 N N . LEU A 1 104 ? 15.115 9.786 7.945 1.00 77.75 104 LEU A N 1
ATOM 763 C CA . LEU A 1 104 ? 16.216 9.833 8.900 1.00 77.75 104 LEU A CA 1
ATOM 764 C C . LEU A 1 104 ? 15.722 10.059 10.334 1.00 77.75 104 LEU A C 1
ATOM 766 O O . LEU A 1 104 ? 16.215 9.421 11.256 1.00 77.75 104 LEU A O 1
ATOM 770 N N . ALA A 1 105 ? 14.712 10.909 10.533 1.00 73.75 105 ALA A N 1
ATOM 771 C CA . ALA A 1 105 ? 14.086 11.095 11.840 1.00 73.75 105 ALA A CA 1
ATOM 772 C C . ALA A 1 105 ? 13.405 9.810 12.351 1.00 73.75 105 ALA A C 1
ATOM 774 O O . ALA A 1 105 ? 13.516 9.494 13.536 1.00 73.75 105 ALA A O 1
ATOM 775 N N . ILE A 1 106 ? 12.752 9.050 11.462 1.00 72.56 106 ILE A N 1
ATOM 776 C CA . ILE A 1 106 ? 12.148 7.746 11.786 1.00 72.56 106 ILE A CA 1
ATOM 777 C C . ILE A 1 106 ? 13.233 6.728 12.149 1.00 72.56 106 ILE A C 1
ATOM 779 O O . ILE A 1 106 ? 13.114 6.040 13.157 1.00 72.56 106 ILE A O 1
ATOM 783 N N . VAL A 1 107 ? 14.310 6.663 11.365 1.00 74.38 107 VAL A N 1
ATOM 784 C CA . VAL A 1 107 ? 15.436 5.748 11.604 1.00 74.38 107 VAL A CA 1
ATOM 785 C C . VAL A 1 107 ? 16.181 6.101 12.892 1.00 74.38 107 VAL A C 1
ATOM 787 O O . VAL A 1 107 ? 16.608 5.207 13.613 1.00 74.38 107 VAL A O 1
ATOM 790 N N . ARG A 1 108 ? 16.307 7.392 13.220 1.00 81.31 108 ARG A N 1
ATOM 791 C CA . ARG A 1 108 ? 17.004 7.855 14.426 1.00 81.31 108 ARG A CA 1
ATOM 792 C C . ARG A 1 108 ? 16.249 7.514 15.709 1.00 81.31 108 ARG A C 1
ATOM 794 O O . ARG A 1 108 ? 16.888 7.309 16.731 1.00 81.31 108 ARG A O 1
ATOM 801 N N . ASN A 1 109 ? 14.915 7.472 15.674 1.00 81.31 109 ASN A N 1
ATOM 802 C CA . ASN A 1 109 ? 14.084 7.139 16.834 1.00 81.31 109 ASN A CA 1
ATOM 803 C C . ASN A 1 109 ? 12.887 6.259 16.432 1.00 81.31 109 ASN A C 1
ATOM 805 O O . ASN A 1 109 ? 11.739 6.722 16.460 1.00 81.31 109 ASN A O 1
ATOM 809 N N . PRO A 1 110 ? 13.124 4.978 16.099 1.00 75.62 110 PRO A N 1
ATOM 810 C CA . PRO A 1 110 ? 12.078 4.095 15.593 1.00 75.62 110 PRO A CA 1
ATOM 811 C C . PRO A 1 110 ? 11.002 3.836 16.651 1.00 75.62 110 PRO A C 1
ATOM 813 O O . PRO A 1 110 ? 9.818 3.846 16.327 1.00 75.62 110 PRO A O 1
ATOM 816 N N . LEU A 1 111 ? 11.393 3.702 17.924 1.00 80.31 111 LEU A N 1
ATOM 817 C CA . LEU A 1 111 ? 10.467 3.461 19.036 1.00 80.31 111 LEU A CA 1
ATOM 818 C C . LEU A 1 111 ? 9.526 4.643 19.277 1.00 80.31 111 LEU A C 1
ATOM 820 O O . LEU A 1 111 ? 8.334 4.449 19.479 1.00 80.31 111 LEU A O 1
ATOM 824 N N . ARG A 1 112 ? 10.033 5.879 19.196 1.00 77.81 112 ARG A N 1
ATOM 825 C CA . ARG A 1 112 ? 9.212 7.085 19.386 1.00 77.81 112 ARG A CA 1
ATOM 826 C C . ARG A 1 112 ? 8.210 7.266 18.250 1.00 77.81 112 ARG A C 1
ATOM 828 O O . ARG A 1 112 ? 7.080 7.680 18.487 1.00 77.81 112 ARG A O 1
ATOM 835 N N . TRP A 1 113 ? 8.620 6.945 17.023 1.00 75.94 113 TRP A N 1
ATOM 836 C CA . TRP A 1 113 ? 7.718 6.947 15.876 1.00 75.94 113 TRP A CA 1
ATOM 837 C C . TRP A 1 113 ? 6.650 5.853 15.996 1.00 75.94 113 TRP A C 1
ATOM 839 O O . TRP A 1 113 ? 5.475 6.133 15.779 1.00 75.94 113 TRP A O 1
ATOM 849 N N . GLN A 1 114 ? 7.037 4.636 16.392 1.00 77.50 114 GLN A N 1
ATOM 850 C CA . GLN A 1 114 ? 6.096 3.536 16.611 1.00 77.50 114 GLN A CA 1
ATOM 851 C C . GLN A 1 114 ? 5.099 3.849 17.729 1.00 77.50 114 GLN A C 1
ATOM 853 O O . GLN A 1 114 ? 3.907 3.654 17.519 1.00 77.50 114 GLN A O 1
ATOM 858 N N . ALA A 1 115 ? 5.561 4.387 18.861 1.00 76.12 115 ALA A N 1
ATOM 859 C CA . ALA A 1 115 ? 4.703 4.795 19.972 1.00 76.12 115 ALA A CA 1
ATOM 860 C C . ALA A 1 115 ? 3.697 5.868 19.534 1.00 76.12 115 ALA A C 1
ATOM 862 O O . ALA A 1 115 ? 2.497 5.682 19.692 1.00 76.12 115 ALA A O 1
ATOM 863 N N . GLY A 1 116 ? 4.163 6.925 18.858 1.00 73.31 116 GLY A N 1
ATOM 864 C CA . GLY A 1 116 ? 3.266 7.951 18.326 1.00 73.31 116 GLY A CA 1
ATOM 865 C C . GLY A 1 116 ? 2.253 7.390 17.325 1.00 73.31 116 GLY A C 1
ATOM 866 O O . GLY A 1 116 ? 1.096 7.791 17.330 1.00 73.31 116 GLY A O 1
ATOM 867 N N . GLN A 1 117 ? 2.649 6.426 16.490 1.00 73.88 117 GLN A N 1
ATOM 868 C CA . GLN A 1 117 ? 1.721 5.768 15.572 1.00 73.88 117 GLN A CA 1
ATOM 869 C C . GLN A 1 117 ? 0.684 4.913 16.320 1.00 73.88 117 GLN A C 1
ATOM 871 O O . GLN A 1 117 ? -0.489 4.947 15.961 1.00 73.88 117 GLN A O 1
ATOM 876 N N . MET A 1 118 ? 1.096 4.194 17.368 1.00 72.69 118 MET A N 1
ATOM 877 C CA . MET A 1 118 ? 0.206 3.402 18.221 1.00 72.69 118 MET A CA 1
ATOM 878 C C . MET A 1 118 ? -0.799 4.276 18.980 1.00 72.69 118 MET A C 1
ATOM 880 O O . MET A 1 118 ? -1.972 3.917 19.040 1.00 72.69 118 MET A O 1
ATOM 884 N N . ASP A 1 119 ? -0.379 5.430 19.499 1.00 77.75 119 ASP A N 1
ATOM 885 C CA . ASP A 1 119 ? -1.263 6.370 20.199 1.00 77.75 119 ASP A CA 1
ATOM 886 C C . ASP A 1 119 ? -2.344 6.926 19.260 1.00 77.75 119 ASP A C 1
ATOM 888 O O . ASP A 1 119 ? -3.521 7.007 19.619 1.00 77.75 119 ASP A O 1
ATOM 892 N N . LEU A 1 120 ? -1.958 7.260 18.023 1.00 71.44 120 LEU A N 1
ATOM 893 C CA . LEU A 1 120 ? -2.885 7.722 16.986 1.00 71.44 120 LEU A CA 1
ATOM 894 C C . LEU A 1 120 ? -3.885 6.640 16.601 1.00 71.44 120 LEU A C 1
ATOM 896 O O . LEU A 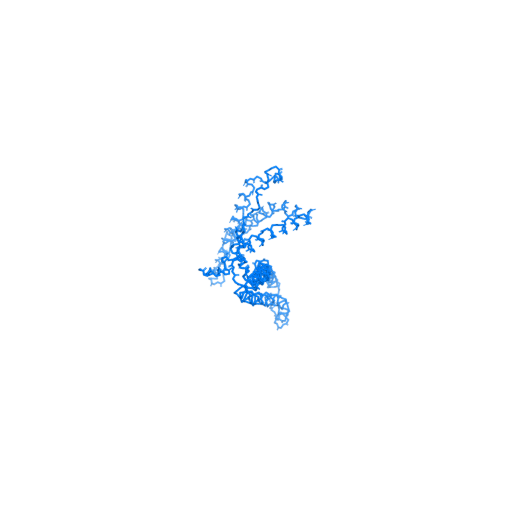1 120 ? -5.086 6.899 16.540 1.00 71.44 120 LEU A O 1
ATOM 900 N N . ASP A 1 121 ? -3.383 5.431 16.364 1.00 72.75 121 ASP A N 1
ATOM 901 C CA . ASP A 1 121 ? -4.209 4.285 16.015 1.00 72.75 121 ASP A CA 1
ATOM 902 C C . ASP A 1 121 ? -5.215 3.995 17.145 1.00 72.75 121 ASP A C 1
ATOM 904 O O . ASP A 1 121 ? -6.414 3.898 16.889 1.00 72.75 121 ASP A O 1
ATOM 908 N N . SER A 1 122 ? -4.764 4.004 18.403 1.00 74.69 122 SER A N 1
ATOM 909 C CA . SER A 1 122 ? -5.609 3.796 19.587 1.00 74.69 122 SER A CA 1
ATOM 910 C C . SER A 1 122 ? -6.679 4.883 19.742 1.00 74.69 122 SER A C 1
ATOM 912 O O . SER A 1 122 ? -7.821 4.599 20.108 1.00 74.69 122 SER A O 1
ATOM 914 N N . ALA A 1 123 ? -6.353 6.148 19.461 1.00 74.38 123 ALA A N 1
ATOM 915 C CA . ALA A 1 123 ? -7.314 7.250 19.522 1.00 74.38 123 ALA A CA 1
ATOM 916 C C . ALA A 1 123 ? -8.420 7.115 18.458 1.00 74.38 123 ALA A C 1
ATOM 918 O O . ALA A 1 123 ? -9.600 7.334 18.754 1.00 74.38 123 ALA A O 1
ATOM 919 N N . ILE A 1 124 ? -8.049 6.715 17.238 1.00 74.25 124 ILE A N 1
ATOM 920 C CA . ILE A 1 124 ? -8.980 6.466 16.128 1.00 74.25 124 ILE A CA 1
ATOM 921 C C . ILE A 1 124 ? -9.891 5.277 16.452 1.00 74.25 124 ILE A C 1
ATOM 923 O O . ILE A 1 124 ? -11.113 5.370 16.299 1.00 74.25 124 ILE A O 1
ATOM 927 N N . GLU A 1 125 ? -9.317 4.181 16.948 1.00 76.94 125 GLU A N 1
ATOM 928 C CA . GLU A 1 125 ? -10.056 2.981 17.349 1.00 76.94 125 GLU A CA 1
ATOM 929 C C . GLU A 1 125 ? -11.062 3.305 18.462 1.00 76.94 125 GLU A C 1
ATOM 931 O O . GLU A 1 125 ? -12.250 3.008 18.324 1.00 76.94 125 GLU A O 1
ATOM 936 N N . ASN A 1 126 ? -10.650 4.044 19.496 1.00 76.50 126 ASN A N 1
ATOM 937 C CA . ASN A 1 126 ? -11.535 4.499 20.571 1.00 76.50 126 ASN A CA 1
ATOM 938 C C . ASN A 1 126 ? -12.690 5.387 20.075 1.00 76.50 126 ASN A C 1
ATOM 940 O O . ASN A 1 126 ? -13.823 5.274 20.556 1.00 76.50 126 ASN A O 1
ATOM 944 N N . ALA A 1 127 ? -12.440 6.269 19.103 1.00 74.69 127 ALA A N 1
ATOM 945 C CA . ALA A 1 127 ? -13.484 7.098 18.505 1.00 74.69 127 ALA A CA 1
ATOM 946 C C . ALA A 1 127 ? -14.510 6.256 17.724 1.00 74.69 127 ALA A C 1
ATOM 948 O O . ALA A 1 127 ? -15.716 6.520 17.795 1.00 74.69 127 ALA A O 1
ATOM 949 N N . LEU A 1 128 ? -14.053 5.219 17.018 1.00 73.69 128 LEU A N 1
ATOM 950 C CA . LEU A 1 128 ? -14.921 4.279 16.308 1.00 73.69 128 LEU A CA 1
ATOM 951 C C . LEU A 1 128 ? -15.702 3.374 17.258 1.00 73.69 128 LEU A C 1
ATOM 953 O O . LEU A 1 128 ? -16.903 3.207 17.055 1.00 73.69 128 LEU A O 1
ATOM 957 N N . LEU A 1 129 ? -15.081 2.861 18.322 1.00 78.31 129 LEU A N 1
ATOM 958 C CA . LEU A 1 129 ? -15.756 2.065 19.353 1.00 78.31 129 LEU A CA 1
ATOM 959 C C . LEU A 1 129 ? -16.939 2.833 19.960 1.00 78.31 129 LEU A C 1
ATOM 961 O O . LEU A 1 129 ? -18.043 2.296 20.068 1.00 78.31 129 LEU A O 1
ATOM 965 N N . ARG A 1 130 ? -16.763 4.130 20.253 1.00 77.44 130 ARG A N 1
ATOM 966 C CA . ARG A 1 130 ? -17.850 5.000 20.743 1.00 77.44 130 ARG A CA 1
ATOM 967 C C . ARG A 1 130 ? -18.990 5.159 19.734 1.00 77.44 130 ARG A C 1
ATOM 969 O O . ARG A 1 130 ? -20.152 5.220 20.133 1.00 77.44 130 ARG A O 1
ATOM 976 N N . ARG A 1 131 ? -18.683 5.225 18.433 1.00 74.38 131 ARG A N 1
ATOM 977 C CA . ARG A 1 131 ? -19.701 5.294 17.366 1.00 74.38 131 ARG A CA 1
ATOM 978 C C . ARG A 1 131 ? -20.429 3.958 17.185 1.00 74.38 131 ARG A C 1
ATOM 980 O O . ARG A 1 131 ? -21.636 3.953 16.954 1.00 74.38 131 ARG A O 1
ATOM 987 N N . LEU A 1 132 ? -19.715 2.841 17.322 1.00 75.12 132 LEU A N 1
ATOM 988 C CA . LEU A 1 132 ? -20.234 1.483 17.139 1.00 75.12 132 LEU A CA 1
ATOM 989 C C . LEU A 1 132 ? -21.020 0.956 18.348 1.00 75.12 132 LEU A C 1
ATOM 991 O O . LEU A 1 132 ? -21.880 0.098 18.167 1.00 75.12 132 LEU A O 1
ATOM 995 N N . GLY A 1 133 ? -20.808 1.499 19.551 1.00 73.19 133 GLY A N 1
ATOM 996 C CA . GLY A 1 133 ? -21.492 1.064 20.778 1.00 73.19 133 GLY A CA 1
ATOM 997 C C . GLY A 1 133 ? -23.025 1.162 20.748 1.00 73.19 133 GLY A C 1
ATOM 998 O O . GLY A 1 133 ? -23.697 0.559 21.576 1.00 73.19 133 GLY A O 1
ATOM 999 N N . ARG A 1 134 ? -23.609 1.877 19.777 1.00 74.31 134 ARG A N 1
ATOM 1000 C CA . ARG A 1 134 ? -25.069 1.984 19.596 1.00 74.31 134 ARG A CA 1
ATOM 1001 C C . ARG A 1 134 ? -25.681 0.859 18.746 1.00 74.31 134 ARG A C 1
ATOM 1003 O O . ARG A 1 134 ? -26.897 0.818 18.589 1.00 74.31 134 ARG A O 1
ATOM 1010 N N . ILE A 1 135 ? -24.866 -0.019 18.159 1.00 76.38 135 ILE A N 1
ATOM 1011 C CA . ILE A 1 135 ? -25.282 -1.000 17.142 1.00 76.38 135 ILE A CA 1
ATOM 1012 C C . ILE A 1 135 ? -25.339 -2.408 17.754 1.00 76.38 135 ILE A C 1
ATOM 1014 O O . ILE A 1 135 ? -24.394 -2.793 18.439 1.00 76.38 135 ILE A O 1
ATOM 1018 N N . PRO A 1 136 ? -26.390 -3.214 17.503 1.00 75.81 136 PRO A N 1
ATOM 1019 C CA . PRO A 1 136 ? -26.557 -4.521 18.141 1.00 75.81 136 PRO A CA 1
ATOM 1020 C C . PRO A 1 136 ? -25.401 -5.501 17.836 1.00 75.81 136 PRO A C 1
ATOM 1022 O O . PRO A 1 136 ? -24.947 -5.586 16.687 1.00 75.81 136 PRO A O 1
ATOM 1025 N N . PRO A 1 137 ? -24.971 -6.313 18.824 1.00 77.75 137 PRO A N 1
ATOM 1026 C CA . PRO A 1 137 ? -23.755 -7.130 18.733 1.00 77.75 137 PRO A CA 1
ATOM 1027 C C . PRO A 1 137 ? -23.824 -8.214 17.646 1.00 77.75 137 PRO A C 1
ATOM 1029 O O . PRO A 1 137 ? -22.827 -8.484 16.977 1.00 77.75 137 PRO A O 1
ATOM 1032 N N . LEU A 1 138 ? -25.009 -8.780 17.388 1.00 76.75 138 LEU A N 1
ATOM 1033 C CA . LEU A 1 138 ? -25.205 -9.802 16.349 1.00 76.75 138 LEU A CA 1
ATOM 1034 C C . LEU A 1 138 ? -24.911 -9.275 14.934 1.00 76.75 138 LEU A C 1
ATOM 1036 O O . LEU A 1 138 ? -24.365 -9.997 14.097 1.00 76.75 138 LEU A O 1
ATOM 1040 N N . GLN A 1 139 ? -25.226 -8.005 14.658 1.00 79.56 139 GLN A N 1
ATOM 1041 C CA . GLN A 1 139 ? -24.953 -7.398 13.351 1.00 79.56 139 GLN A CA 1
ATOM 1042 C C . GLN A 1 139 ? -23.459 -7.099 13.164 1.00 79.56 139 GLN A C 1
ATOM 1044 O O . GLN A 1 139 ? -22.931 -7.270 12.062 1.00 79.56 139 GLN A O 1
ATOM 1049 N N . LEU A 1 140 ? -22.770 -6.712 14.243 1.00 77.69 140 LEU A N 1
ATOM 1050 C CA . LEU A 1 140 ? -21.324 -6.480 14.249 1.00 77.69 140 LEU A CA 1
ATOM 1051 C C . LEU A 1 140 ? -20.553 -7.784 13.989 1.00 77.69 140 LEU A C 1
ATOM 1053 O O . LEU A 1 140 ? -19.686 -7.815 13.116 1.00 77.69 140 LEU A O 1
ATOM 1057 N N . GLN A 1 141 ? -20.940 -8.890 14.635 1.00 80.12 141 GLN A N 1
ATOM 1058 C CA . GLN A 1 141 ? -20.319 -10.206 14.424 1.00 80.12 141 GLN A CA 1
ATOM 1059 C C . GLN A 1 141 ? -20.536 -10.748 13.004 1.00 80.12 141 GLN A C 1
ATOM 1061 O O . GLN A 1 141 ? -19.607 -11.257 12.372 1.00 80.12 141 GLN A O 1
ATOM 1066 N N . ALA A 1 142 ? -21.748 -10.611 12.455 1.00 79.38 142 ALA A N 1
ATOM 1067 C CA . ALA A 1 142 ? -22.023 -11.020 11.077 1.00 79.38 142 ALA A CA 1
ATOM 1068 C C . ALA A 1 142 ? -21.161 -10.238 10.067 1.00 79.38 142 ALA A C 1
ATOM 1070 O O . ALA A 1 142 ? -20.683 -10.800 9.077 1.00 79.38 142 ALA A O 1
ATOM 1071 N N . ARG A 1 143 ? -20.916 -8.948 10.328 1.00 79.50 143 ARG A N 1
ATOM 1072 C CA . ARG A 1 143 ? -20.029 -8.105 9.515 1.00 79.50 143 ARG A CA 1
ATOM 1073 C C . ARG A 1 143 ? -18.558 -8.461 9.688 1.00 79.50 143 ARG A C 1
ATOM 1075 O O . ARG A 1 143 ? -17.861 -8.554 8.681 1.00 79.50 143 ARG A O 1
ATOM 1082 N N . GLN A 1 144 ? -18.114 -8.740 10.910 1.00 83.00 144 GLN A N 1
ATOM 1083 C CA . GLN A 1 144 ? -16.755 -9.200 11.192 1.00 83.00 144 GLN A CA 1
ATOM 1084 C C . GLN A 1 144 ? -16.411 -10.454 10.374 1.00 83.00 144 GLN A C 1
ATOM 1086 O O . GLN A 1 144 ? -15.362 -10.504 9.737 1.00 83.00 144 GLN A O 1
ATOM 1091 N N . ARG A 1 145 ? -17.329 -11.429 10.299 1.00 83.25 145 ARG A N 1
ATOM 1092 C CA . ARG A 1 145 ? -17.143 -12.650 9.492 1.00 83.25 145 ARG A CA 1
ATOM 1093 C C . ARG A 1 145 ? -16.968 -12.351 7.999 1.00 83.25 145 ARG A C 1
ATOM 1095 O O . ARG A 1 145 ? -16.103 -12.941 7.358 1.00 83.25 145 ARG A O 1
ATOM 1102 N N . ARG A 1 146 ? -17.741 -11.411 7.441 1.00 82.50 146 ARG A N 1
ATOM 1103 C CA . ARG A 1 146 ? -17.619 -11.006 6.025 1.00 82.50 146 ARG A CA 1
ATOM 1104 C C . ARG A 1 146 ? -16.290 -10.305 5.739 1.00 82.50 146 ARG A C 1
ATOM 1106 O O . ARG A 1 146 ? -15.657 -10.599 4.731 1.00 82.50 146 ARG A O 1
ATOM 1113 N N . VAL A 1 147 ? -15.848 -9.428 6.640 1.00 77.19 147 VAL A N 1
ATOM 1114 C CA . VAL A 1 147 ? -14.548 -8.746 6.531 1.00 77.19 147 VAL A CA 1
ATOM 1115 C C . VAL A 1 147 ? -13.398 -9.749 6.651 1.00 77.19 147 VAL A C 1
ATOM 1117 O O . VAL A 1 147 ? -12.464 -9.703 5.857 1.00 77.19 147 VAL A O 1
ATOM 1120 N N . ALA A 1 148 ? -13.488 -10.717 7.567 1.00 79.31 148 ALA A N 1
ATOM 1121 C CA . ALA A 1 148 ? -12.487 -11.773 7.712 1.00 79.31 148 ALA A CA 1
ATOM 1122 C C . ALA A 1 148 ? -12.337 -12.626 6.439 1.00 79.31 148 ALA A C 1
ATOM 1124 O O . ALA A 1 148 ? -11.221 -12.976 6.057 1.00 79.31 148 ALA A O 1
ATOM 1125 N N . LEU A 1 149 ? -13.442 -12.924 5.746 1.00 82.25 149 LEU A N 1
ATOM 1126 C CA . LEU A 1 149 ? -13.400 -13.607 4.450 1.00 82.25 149 LEU A CA 1
ATOM 1127 C C . LEU A 1 149 ? -12.730 -12.747 3.369 1.00 82.25 149 LEU A C 1
ATOM 1129 O O . LEU A 1 149 ? -11.889 -13.253 2.630 1.00 82.25 149 LEU A O 1
ATOM 1133 N N . GLN A 1 150 ? -13.035 -11.446 3.308 1.00 80.44 150 GLN A N 1
ATOM 1134 C CA . GLN A 1 150 ? -12.369 -10.524 2.379 1.00 80.44 150 GLN A CA 1
ATOM 1135 C C . GLN A 1 150 ? -10.858 -10.453 2.626 1.00 80.44 150 GLN A C 1
ATOM 1137 O O . GLN A 1 150 ? -10.088 -10.485 1.671 1.00 80.44 150 GLN A O 1
ATOM 1142 N N . ILE A 1 151 ? -10.422 -10.429 3.890 1.00 81.25 151 ILE A N 1
ATOM 1143 C CA . ILE A 1 151 ? -8.995 -10.467 4.248 1.00 81.25 151 ILE A CA 1
ATOM 1144 C C . ILE A 1 151 ? -8.330 -11.723 3.680 1.00 81.25 151 ILE A C 1
ATOM 1146 O O . ILE A 1 151 ? -7.283 -11.620 3.045 1.00 81.25 151 ILE A O 1
ATOM 1150 N N . ARG A 1 152 ? -8.949 -12.898 3.849 1.00 82.31 152 ARG A N 1
ATOM 1151 C CA . ARG A 1 152 ? -8.400 -14.162 3.329 1.00 82.31 152 ARG A CA 1
ATOM 1152 C C . ARG A 1 152 ? -8.280 -14.167 1.806 1.00 82.31 152 ARG A C 1
ATOM 1154 O O . ARG A 1 152 ? -7.304 -14.705 1.294 1.00 82.31 152 ARG A O 1
ATOM 1161 N N . LEU A 1 153 ? -9.229 -13.558 1.092 1.00 83.12 153 LEU A N 1
ATOM 1162 C CA . LEU A 1 153 ? -9.159 -13.427 -0.367 1.00 83.12 153 LEU A CA 1
ATOM 1163 C C . LEU A 1 153 ? -7.988 -12.536 -0.798 1.00 83.12 153 LEU A C 1
ATOM 1165 O O . LEU A 1 153 ? -7.220 -12.921 -1.677 1.00 83.12 153 LEU A O 1
ATOM 1169 N N . TRP A 1 154 ? -7.808 -11.385 -0.147 1.00 78.19 154 TRP A N 1
ATOM 1170 C CA . TRP A 1 154 ? -6.690 -10.480 -0.432 1.00 78.19 154 TRP A CA 1
ATOM 1171 C C . TRP A 1 154 ? -5.332 -11.093 -0.081 1.00 78.19 154 TRP A C 1
ATOM 1173 O O . TRP A 1 154 ? -4.382 -10.966 -0.850 1.00 78.19 154 TRP A O 1
ATOM 1183 N N . GLU A 1 155 ? -5.235 -11.804 1.042 1.00 79.12 155 GLU A N 1
ATOM 1184 C CA . GLU A 1 155 ? -4.024 -12.538 1.417 1.00 79.12 155 GLU A CA 1
ATOM 1185 C C . GLU A 1 155 ? -3.734 -13.695 0.457 1.00 79.12 155 GLU A C 1
ATOM 1187 O O . GLU A 1 155 ? -2.578 -13.919 0.103 1.00 79.12 155 GLU A O 1
ATOM 1192 N N . GLY A 1 156 ? -4.771 -14.401 -0.003 1.00 79.00 156 GLY A N 1
ATOM 1193 C CA . GLY A 1 156 ? -4.660 -15.420 -1.043 1.00 79.00 156 GLY A CA 1
ATOM 1194 C C . GLY A 1 156 ? -4.108 -14.840 -2.343 1.00 79.00 156 GLY A C 1
ATOM 1195 O O . GLY A 1 156 ? -3.127 -15.358 -2.869 1.00 79.00 156 GLY A O 1
ATOM 1196 N N . MET A 1 157 ? -4.661 -13.714 -2.801 1.00 73.56 157 MET A N 1
ATOM 1197 C CA . MET A 1 157 ? -4.196 -13.014 -4.001 1.00 73.56 157 MET A CA 1
ATOM 1198 C C . MET A 1 157 ? -2.738 -12.543 -3.866 1.00 73.56 157 MET A C 1
ATOM 1200 O O . MET A 1 157 ? -1.926 -12.773 -4.764 1.00 73.56 157 MET A O 1
ATOM 1204 N N . ALA A 1 158 ? -2.370 -11.945 -2.729 1.00 73.38 158 ALA A N 1
ATOM 1205 C CA . ALA A 1 158 ? -0.994 -11.522 -2.464 1.00 73.38 158 ALA A CA 1
ATOM 1206 C C . ALA A 1 158 ? -0.018 -12.710 -2.485 1.00 73.38 158 ALA A C 1
ATOM 1208 O O . ALA A 1 158 ? 1.054 -12.620 -3.082 1.00 73.38 158 ALA A O 1
ATOM 1209 N N . ARG A 1 159 ? -0.405 -13.854 -1.904 1.00 79.12 159 ARG A N 1
ATOM 1210 C CA . ARG A 1 159 ? 0.393 -15.089 -1.953 1.00 79.12 159 ARG A CA 1
ATOM 1211 C C . ARG A 1 159 ? 0.524 -15.635 -3.367 1.00 79.12 159 ARG A C 1
ATOM 1213 O O . ARG A 1 159 ? 1.623 -16.029 -3.738 1.00 79.12 159 ARG A O 1
ATOM 1220 N N . THR A 1 160 ? -0.548 -15.637 -4.162 1.00 76.44 160 THR A N 1
ATOM 1221 C CA . THR A 1 160 ? -0.473 -16.088 -5.561 1.00 76.44 160 THR A CA 1
ATOM 1222 C C . THR A 1 160 ? 0.447 -15.200 -6.389 1.00 76.44 160 THR A C 1
ATOM 1224 O O . THR A 1 160 ? 1.264 -15.716 -7.141 1.00 76.44 160 THR A O 1
ATOM 1227 N N . VAL A 1 161 ? 0.393 -13.878 -6.201 1.00 71.12 161 VAL A N 1
ATOM 1228 C CA . VAL A 1 161 ? 1.285 -12.940 -6.899 1.00 71.12 161 VAL A CA 1
ATOM 1229 C C . VAL A 1 161 ? 2.732 -13.108 -6.429 1.00 71.12 161 VAL A C 1
ATOM 1231 O O . VAL A 1 161 ? 3.639 -13.154 -7.256 1.00 71.12 161 VAL A O 1
ATOM 1234 N N . GLY A 1 162 ? 2.957 -13.275 -5.123 1.00 71.56 162 GLY A N 1
ATOM 1235 C CA . GLY A 1 162 ? 4.282 -13.564 -4.573 1.00 71.56 162 GLY A CA 1
ATOM 1236 C C . GLY A 1 162 ? 4.874 -14.876 -5.097 1.00 71.56 162 GLY A C 1
ATOM 1237 O O . GLY A 1 162 ? 6.041 -14.910 -5.477 1.00 71.56 162 GLY A O 1
ATOM 1238 N N . LEU A 1 163 ? 4.066 -15.936 -5.183 1.00 74.94 163 LEU A N 1
ATOM 1239 C CA . LEU A 1 163 ? 4.462 -17.224 -5.762 1.00 74.94 163 LEU A CA 1
ATOM 1240 C C . LEU A 1 163 ? 4.790 -17.103 -7.250 1.00 74.94 163 LEU A C 1
ATOM 1242 O O . LEU A 1 163 ? 5.804 -17.639 -7.686 1.00 74.94 163 LEU A O 1
ATOM 1246 N N . LEU A 1 164 ? 3.979 -16.372 -8.018 1.00 71.62 164 LEU A N 1
ATOM 1247 C CA . LEU A 1 164 ? 4.257 -16.101 -9.430 1.00 71.62 164 LEU A CA 1
ATOM 1248 C C . LEU A 1 164 ? 5.580 -15.345 -9.604 1.00 71.62 164 LEU A C 1
ATOM 1250 O O . LEU A 1 164 ? 6.372 -15.704 -10.473 1.00 71.62 164 LEU A O 1
ATOM 1254 N N . LEU A 1 165 ? 5.865 -14.360 -8.745 1.00 72.06 165 LEU A N 1
ATOM 1255 C CA . LEU A 1 165 ? 7.159 -13.672 -8.740 1.00 72.06 165 LEU A CA 1
ATOM 1256 C C . LEU A 1 165 ? 8.320 -14.613 -8.397 1.00 72.06 165 LEU A C 1
ATOM 1258 O O . LEU A 1 165 ? 9.374 -14.524 -9.019 1.00 72.06 165 LEU A O 1
ATOM 1262 N N . ALA A 1 166 ? 8.137 -15.506 -7.423 1.00 74.31 166 ALA A N 1
ATOM 1263 C CA . ALA A 1 166 ? 9.170 -16.446 -6.993 1.00 74.31 166 ALA A CA 1
ATOM 1264 C C . ALA A 1 166 ? 9.439 -17.558 -8.025 1.00 74.31 166 ALA A C 1
ATOM 1266 O O . ALA A 1 166 ? 10.569 -18.031 -8.134 1.00 74.31 166 ALA A O 1
ATOM 1267 N N . LEU A 1 167 ? 8.422 -17.961 -8.796 1.00 73.31 167 LEU A N 1
ATOM 1268 C CA . LEU A 1 167 ? 8.516 -18.983 -9.848 1.00 73.31 167 LEU A CA 1
ATOM 1269 C C . LEU A 1 167 ? 9.034 -18.437 -11.182 1.00 73.31 167 LEU A C 1
ATOM 1271 O O . LEU A 1 167 ? 9.617 -19.186 -11.968 1.00 73.31 167 LEU A O 1
ATOM 1275 N N . ALA A 1 168 ? 8.863 -17.139 -11.436 1.00 67.19 168 ALA A N 1
ATOM 1276 C CA . ALA A 1 168 ? 9.348 -16.480 -12.640 1.00 67.19 168 ALA A CA 1
ATOM 1277 C C . ALA A 1 168 ? 10.828 -16.754 -12.986 1.00 67.19 168 ALA A C 1
ATOM 1279 O O . ALA A 1 168 ? 11.085 -17.092 -14.143 1.00 67.19 168 ALA A O 1
ATOM 1280 N N . PRO A 1 169 ? 11.810 -16.672 -12.061 1.00 64.25 169 PRO A N 1
ATOM 1281 C CA . PRO A 1 169 ? 13.206 -16.950 -12.403 1.00 64.25 169 PRO A CA 1
ATOM 1282 C C . PRO A 1 169 ? 13.434 -18.410 -12.824 1.00 64.25 169 PRO A C 1
ATOM 1284 O O . PRO A 1 169 ? 14.199 -18.655 -13.753 1.00 64.25 169 PRO A O 1
ATOM 1287 N N . ALA A 1 170 ? 12.734 -19.375 -12.219 1.00 63.66 170 ALA A N 1
ATOM 1288 C CA . ALA A 1 170 ? 12.852 -20.788 -12.588 1.00 63.66 170 ALA A CA 1
ATOM 1289 C C . ALA A 1 170 ? 12.298 -21.061 -13.998 1.00 63.66 170 ALA A C 1
ATOM 1291 O O . ALA A 1 170 ? 12.943 -21.739 -14.797 1.00 63.66 170 ALA A O 1
ATOM 1292 N N . ALA A 1 171 ? 11.146 -20.473 -14.339 1.00 64.00 171 ALA A N 1
ATOM 1293 C CA . ALA A 1 171 ? 10.565 -20.569 -15.679 1.00 64.00 171 ALA A CA 1
ATOM 1294 C C . ALA A 1 171 ? 11.474 -19.939 -16.751 1.00 64.00 171 ALA A C 1
ATOM 1296 O O . ALA A 1 171 ? 11.612 -20.467 -17.852 1.00 64.00 171 ALA A O 1
ATOM 1297 N N . LEU A 1 172 ? 12.138 -18.833 -16.415 1.00 63.44 172 LEU A N 1
ATOM 1298 C CA . LEU A 1 172 ? 13.027 -18.099 -17.315 1.00 63.44 172 LEU A CA 1
ATOM 1299 C C . LEU A 1 172 ? 14.328 -18.880 -17.590 1.00 63.44 172 LEU A C 1
ATOM 1301 O O . LEU A 1 172 ? 14.790 -18.931 -18.732 1.00 63.44 172 LEU A O 1
ATOM 1305 N N . VAL A 1 173 ? 14.872 -19.566 -16.578 1.00 67.19 173 VAL A N 1
ATOM 1306 C CA . VAL A 1 173 ? 16.001 -20.505 -16.729 1.00 67.19 173 VAL A CA 1
ATOM 1307 C C . VAL A 1 173 ? 15.605 -21.723 -17.571 1.00 67.19 173 VAL A C 1
ATOM 1309 O O . VAL A 1 173 ? 16.356 -22.122 -18.455 1.00 67.19 173 VAL A O 1
ATOM 1312 N N . LEU A 1 174 ? 14.405 -22.273 -17.367 1.00 66.50 174 LEU A N 1
ATOM 1313 C CA . LEU A 1 174 ? 13.888 -23.393 -18.161 1.00 66.50 174 LEU A CA 1
ATOM 1314 C C . LEU A 1 174 ? 13.726 -23.029 -19.643 1.00 66.50 174 LEU A C 1
ATOM 1316 O O . LEU A 1 174 ? 14.208 -23.753 -20.509 1.00 66.50 174 LEU A O 1
ATOM 1320 N N . VAL A 1 175 ? 13.109 -21.885 -19.951 1.00 63.72 175 VAL A N 1
ATOM 1321 C CA . VAL A 1 175 ? 12.901 -21.436 -21.340 1.00 63.72 175 VAL A CA 1
ATOM 1322 C C . VAL A 1 175 ? 14.227 -21.103 -22.032 1.00 63.72 175 VAL A C 1
ATOM 1324 O O . VAL A 1 175 ? 14.415 -21.452 -23.197 1.00 63.72 175 VAL A O 1
ATOM 1327 N N . SER A 1 176 ? 15.173 -20.481 -21.322 1.00 60.25 176 SER A N 1
ATOM 1328 C CA . SER A 1 176 ? 16.501 -20.172 -21.877 1.00 60.25 176 SER A CA 1
ATOM 1329 C C . SER A 1 176 ? 17.409 -21.400 -22.020 1.00 60.25 176 SER A C 1
ATOM 1331 O O . SER A 1 176 ? 18.266 -21.408 -22.902 1.00 60.25 176 SER A O 1
ATOM 1333 N N . GLY A 1 177 ? 17.206 -22.444 -21.209 1.00 58.88 177 GLY A N 1
ATOM 1334 C CA . GLY A 1 177 ? 17.887 -23.735 -21.348 1.00 58.88 177 GLY A CA 1
ATOM 1335 C C . GLY A 1 177 ? 17.318 -24.619 -22.464 1.00 58.88 177 GLY A C 1
ATOM 1336 O O . GLY A 1 177 ? 18.068 -25.359 -23.093 1.00 58.88 177 GLY A O 1
ATOM 1337 N N . LEU A 1 178 ? 16.013 -24.522 -22.745 1.00 60.94 178 LEU A N 1
ATOM 1338 C CA . LEU A 1 178 ? 15.324 -25.320 -23.772 1.00 60.94 178 LEU A CA 1
ATOM 1339 C C . LEU A 1 178 ? 15.437 -24.740 -25.191 1.00 60.94 178 LEU A C 1
ATOM 1341 O O . LEU A 1 178 ? 15.311 -25.481 -26.166 1.00 60.94 178 LEU A O 1
ATOM 1345 N N . HIS A 1 179 ? 15.661 -23.433 -25.336 1.00 55.91 179 HIS A N 1
ATOM 1346 C CA . HIS A 1 179 ? 15.854 -22.778 -26.631 1.00 55.91 179 HIS A CA 1
ATOM 1347 C C . HIS A 1 179 ? 17.132 -21.931 -26.621 1.00 55.91 179 HIS A C 1
ATOM 1349 O O . HIS A 1 179 ? 17.107 -20.791 -26.144 1.00 55.91 179 HIS A O 1
ATOM 1355 N N . PRO A 1 180 ? 18.254 -22.439 -27.172 1.00 56.97 180 PRO A N 1
ATOM 1356 C CA . PRO A 1 180 ? 19.449 -21.633 -27.365 1.00 56.97 180 PRO A CA 1
ATOM 1357 C C . PRO A 1 180 ? 19.158 -20.562 -28.423 1.00 56.97 180 PRO A C 1
ATOM 1359 O O . PRO A 1 180 ? 19.263 -20.783 -29.626 1.00 56.97 180 PRO A O 1
ATOM 1362 N N . LEU A 1 181 ? 18.742 -19.382 -27.966 1.00 56.31 181 LEU A N 1
ATOM 1363 C CA . LEU A 1 181 ? 18.462 -18.241 -28.831 1.00 56.31 181 LEU A CA 1
ATOM 1364 C C . LEU A 1 181 ? 19.766 -17.749 -29.495 1.00 56.31 181 LEU A C 1
ATOM 1366 O O . LEU A 1 181 ? 20.757 -17.532 -28.795 1.00 56.31 181 LEU A O 1
ATOM 1370 N N . PRO A 1 182 ? 19.783 -17.526 -30.823 1.00 54.19 182 PRO A N 1
ATOM 1371 C CA . PRO A 1 182 ? 21.004 -17.259 -31.592 1.00 54.19 182 PRO A CA 1
ATOM 1372 C C . PRO A 1 182 ? 21.636 -15.871 -31.357 1.00 54.19 182 PRO A C 1
ATOM 1374 O O . PRO A 1 182 ? 22.781 -15.657 -31.736 1.00 54.19 182 PRO A O 1
ATOM 1377 N N . HIS A 1 183 ? 20.942 -14.923 -30.710 1.00 58.62 183 HIS A N 1
ATOM 1378 C CA . HIS A 1 183 ? 21.440 -13.565 -30.417 1.00 58.62 183 HIS A CA 1
ATOM 1379 C C . HIS A 1 183 ? 21.565 -13.324 -28.900 1.00 58.62 183 HIS A C 1
ATOM 1381 O O . HIS A 1 183 ? 20.799 -12.582 -28.282 1.00 58.62 183 HIS A O 1
ATOM 1387 N N . GLN A 1 184 ? 22.535 -13.995 -28.273 1.00 57.16 184 GLN A N 1
ATOM 1388 C CA . GLN A 1 184 ? 22.597 -14.146 -26.815 1.00 57.16 184 GLN A CA 1
ATOM 1389 C C . GLN A 1 184 ? 22.994 -12.895 -26.013 1.00 57.16 184 GLN A C 1
ATOM 1391 O O . GLN A 1 184 ? 22.609 -12.802 -24.852 1.00 57.16 184 GLN A O 1
ATOM 1396 N N . ALA A 1 185 ? 23.754 -11.944 -26.560 1.00 57.44 185 ALA A N 1
ATOM 1397 C CA . ALA A 1 185 ? 24.275 -10.829 -25.754 1.00 57.44 185 ALA A CA 1
ATOM 1398 C C . ALA A 1 185 ? 23.237 -9.710 -25.528 1.00 57.44 185 ALA A C 1
ATOM 1400 O O . ALA A 1 185 ? 23.073 -9.235 -24.407 1.00 57.44 185 ALA A O 1
ATOM 1401 N N . GLY A 1 186 ? 22.486 -9.332 -26.571 1.00 58.47 186 GLY A N 1
ATOM 1402 C CA . GLY A 1 186 ? 21.482 -8.263 -26.492 1.00 58.47 186 GLY A CA 1
ATOM 1403 C C . GLY A 1 186 ? 20.192 -8.679 -25.777 1.00 58.47 186 GLY A C 1
ATOM 1404 O O . GLY A 1 186 ? 19.697 -7.945 -24.926 1.00 58.47 186 GLY A O 1
ATOM 1405 N N . MET A 1 187 ? 19.671 -9.882 -26.061 1.00 62.00 187 MET A N 1
ATOM 1406 C CA . MET A 1 187 ? 18.404 -10.352 -25.476 1.00 62.00 187 MET A CA 1
ATOM 1407 C C . MET A 1 187 ? 18.507 -10.667 -23.979 1.00 62.00 187 MET A C 1
ATOM 1409 O O . MET A 1 187 ? 17.537 -10.446 -23.256 1.00 62.00 187 MET A O 1
ATOM 1413 N N . LYS A 1 188 ? 19.669 -11.130 -23.488 1.00 63.78 188 LYS A N 1
ATOM 1414 C CA . LYS A 1 188 ? 19.878 -11.389 -22.050 1.00 63.78 188 LYS A CA 1
ATOM 1415 C C . LYS A 1 188 ? 19.721 -10.111 -21.223 1.00 63.78 188 LYS A C 1
ATOM 1417 O O . LYS A 1 188 ? 19.061 -10.142 -20.188 1.00 63.78 188 LYS A O 1
ATOM 1422 N N . GLY A 1 189 ? 20.251 -8.985 -21.711 1.00 67.38 189 GLY A N 1
ATOM 1423 C CA . GLY A 1 189 ? 20.092 -7.681 -21.061 1.00 67.38 189 GLY A CA 1
ATOM 1424 C C . GLY A 1 189 ? 18.631 -7.230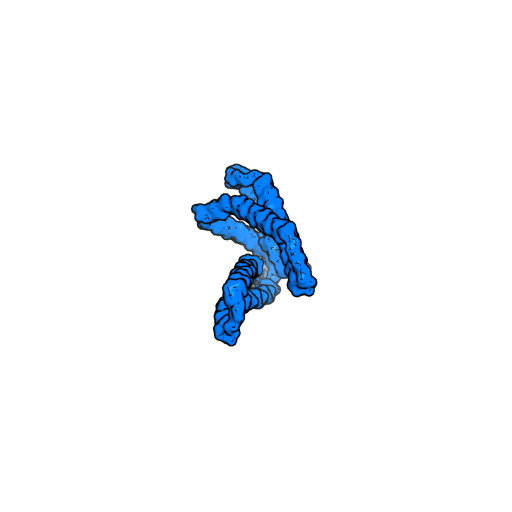 -21.002 1.00 67.38 189 GLY A C 1
ATOM 1425 O O . GLY A 1 189 ? 18.155 -6.814 -19.949 1.00 67.38 189 GLY A O 1
ATOM 1426 N N . THR A 1 190 ? 17.887 -7.379 -22.102 1.00 69.00 190 THR A N 1
ATOM 1427 C CA . THR A 1 190 ? 16.464 -7.006 -22.154 1.00 69.00 190 THR A CA 1
ATOM 1428 C C . THR A 1 190 ? 15.590 -7.899 -21.267 1.00 69.00 190 THR A C 1
ATOM 1430 O O . THR A 1 190 ? 14.714 -7.383 -20.574 1.00 69.00 190 THR A O 1
ATOM 1433 N N . LEU A 1 191 ? 15.838 -9.216 -21.227 1.00 67.56 191 LEU A N 1
ATOM 1434 C CA . LEU A 1 191 ? 15.123 -10.139 -20.335 1.00 67.56 191 LEU A CA 1
ATOM 1435 C C . LEU A 1 191 ? 15.407 -9.849 -18.859 1.00 67.56 191 LEU A C 1
ATOM 1437 O O . LEU A 1 191 ? 14.481 -9.840 -18.051 1.00 67.56 191 LEU A O 1
ATOM 1441 N N . LEU A 1 192 ? 16.669 -9.590 -18.507 1.00 71.06 192 LEU A N 1
ATOM 1442 C CA . LEU A 1 192 ? 17.049 -9.274 -17.131 1.00 71.06 192 LEU A CA 1
ATOM 1443 C C . LEU A 1 192 ? 16.434 -7.943 -16.677 1.00 71.06 192 LEU A C 1
ATOM 1445 O O . LEU A 1 192 ? 15.971 -7.832 -15.544 1.00 71.06 192 LEU A O 1
ATOM 1449 N N . TRP A 1 193 ? 16.346 -6.967 -17.584 1.00 70.44 193 TRP A N 1
ATOM 1450 C CA . TRP A 1 193 ? 15.665 -5.699 -17.331 1.00 70.44 193 TRP A CA 1
ATOM 1451 C C . TRP A 1 193 ? 14.150 -5.873 -17.148 1.00 70.44 193 TRP A C 1
ATOM 1453 O O . TRP A 1 193 ? 13.597 -5.387 -16.163 1.00 70.44 193 TRP A O 1
ATOM 1463 N N . LEU A 1 194 ? 13.478 -6.624 -18.030 1.00 69.31 194 LEU A N 1
ATOM 1464 C CA . LEU A 1 194 ? 12.050 -6.948 -17.895 1.00 69.31 194 LEU A CA 1
ATOM 1465 C C . LEU A 1 194 ? 11.751 -7.682 -16.582 1.00 69.31 194 LEU A C 1
ATOM 1467 O O . LEU A 1 194 ? 10.775 -7.363 -15.904 1.00 69.31 194 LEU A O 1
ATOM 1471 N N . TYR A 1 195 ? 12.613 -8.621 -16.192 1.00 69.56 195 TYR A N 1
ATOM 1472 C CA . TYR A 1 195 ? 12.504 -9.319 -14.917 1.00 69.56 195 TYR A CA 1
ATOM 1473 C C . TYR A 1 195 ? 12.672 -8.367 -13.729 1.00 69.56 195 TYR A C 1
ATOM 1475 O O . TYR A 1 195 ? 11.847 -8.379 -12.819 1.00 69.56 195 TYR A O 1
ATOM 1483 N 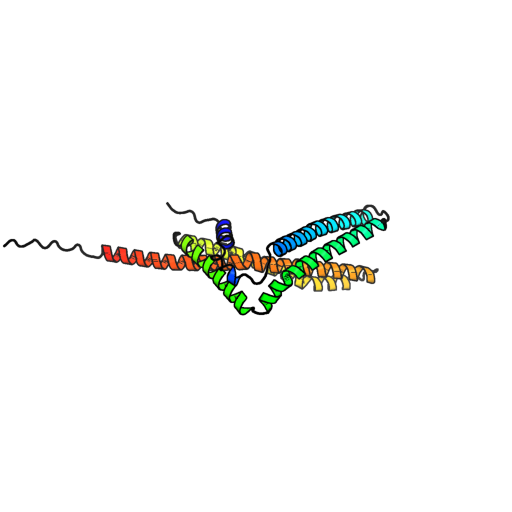N . ALA A 1 196 ? 13.685 -7.496 -13.751 1.00 66.75 196 ALA A N 1
ATOM 1484 C CA . ALA A 1 196 ? 13.889 -6.499 -12.703 1.00 66.75 196 ALA A CA 1
ATOM 1485 C C . ALA A 1 196 ? 12.667 -5.577 -12.553 1.00 66.75 196 ALA A C 1
ATOM 1487 O O . ALA A 1 196 ? 12.206 -5.348 -11.435 1.00 66.75 196 ALA A O 1
ATOM 1488 N N . VAL A 1 197 ? 12.083 -5.114 -13.664 1.00 71.19 197 VAL A N 1
ATOM 1489 C CA . VAL A 1 197 ? 10.842 -4.323 -13.653 1.00 71.19 197 VAL A CA 1
ATOM 1490 C C . VAL A 1 197 ? 9.689 -5.125 -13.052 1.00 71.19 197 VAL A C 1
ATOM 1492 O O . VAL A 1 197 ? 8.993 -4.620 -12.174 1.00 71.19 197 VAL A O 1
ATOM 1495 N N . MET A 1 198 ? 9.504 -6.382 -13.457 1.00 72.88 198 MET A N 1
ATOM 1496 C CA . MET A 1 198 ? 8.441 -7.239 -12.929 1.00 72.88 198 MET A CA 1
ATOM 1497 C C . MET A 1 198 ? 8.593 -7.501 -11.425 1.00 72.88 198 MET A C 1
ATOM 1499 O O . MET A 1 198 ? 7.603 -7.459 -10.697 1.00 72.88 198 MET A O 1
ATOM 1503 N N . VAL A 1 199 ? 9.819 -7.713 -10.939 1.00 70.75 199 VAL A N 1
ATOM 1504 C CA . VAL A 1 199 ? 10.103 -7.902 -9.509 1.00 70.75 199 VAL A CA 1
ATOM 1505 C C . VAL A 1 199 ? 9.829 -6.626 -8.720 1.00 70.75 199 VAL A C 1
ATOM 1507 O O . VAL A 1 199 ? 9.199 -6.685 -7.667 1.00 70.75 199 VAL A O 1
ATOM 1510 N N . VAL A 1 200 ? 10.251 -5.465 -9.224 1.00 71.75 200 VAL A N 1
ATOM 1511 C CA . VAL A 1 200 ? 10.021 -4.176 -8.555 1.00 71.75 200 VAL A CA 1
ATOM 1512 C C . VAL A 1 200 ? 8.531 -3.833 -8.526 1.00 71.75 200 VAL A C 1
ATOM 1514 O O . VAL A 1 200 ? 8.006 -3.492 -7.468 1.00 71.75 200 VAL A O 1
ATOM 1517 N N . VAL A 1 201 ? 7.829 -3.965 -9.655 1.00 70.00 201 VAL A N 1
ATOM 1518 C CA . VAL A 1 201 ? 6.387 -3.687 -9.754 1.00 70.00 201 VAL A CA 1
ATOM 1519 C C . VAL A 1 201 ? 5.583 -4.689 -8.927 1.00 70.00 201 VAL A C 1
ATOM 1521 O O . VAL A 1 201 ? 4.713 -4.286 -8.159 1.00 70.00 201 VAL A O 1
ATOM 1524 N N . GLY A 1 202 ? 5.896 -5.982 -9.019 1.00 69.88 202 GLY A N 1
ATOM 1525 C CA . GLY A 1 202 ? 5.232 -7.032 -8.250 1.00 69.88 202 GLY A CA 1
ATOM 1526 C C . GLY A 1 202 ? 5.506 -6.942 -6.750 1.00 69.88 202 GLY A C 1
ATOM 1527 O O . GLY A 1 202 ? 4.588 -7.087 -5.947 1.00 69.88 202 GLY A O 1
ATOM 1528 N N . GLY A 1 203 ? 6.738 -6.619 -6.353 1.00 69.06 203 GLY A N 1
ATOM 1529 C CA . GLY A 1 203 ? 7.106 -6.364 -4.961 1.00 69.06 203 GLY A CA 1
ATOM 1530 C C . GLY A 1 203 ? 6.401 -5.130 -4.398 1.00 69.06 203 GLY A C 1
ATOM 1531 O O . GLY A 1 203 ? 5.825 -5.190 -3.312 1.00 69.06 203 GLY A O 1
ATOM 1532 N N . ALA A 1 204 ? 6.361 -4.033 -5.159 1.00 71.06 204 ALA A N 1
ATOM 1533 C CA . ALA A 1 204 ? 5.606 -2.837 -4.796 1.00 71.06 204 ALA A CA 1
ATOM 1534 C C . ALA A 1 204 ? 4.100 -3.121 -4.691 1.00 71.06 204 ALA A C 1
ATOM 1536 O O . ALA A 1 204 ? 3.460 -2.646 -3.755 1.00 71.06 204 ALA A O 1
ATOM 1537 N N . PHE A 1 205 ? 3.541 -3.932 -5.593 1.00 71.25 205 PHE A N 1
ATOM 1538 C CA . PHE A 1 205 ? 2.147 -4.368 -5.538 1.00 71.25 205 PHE A CA 1
ATOM 1539 C C . PHE A 1 205 ? 1.866 -5.228 -4.300 1.00 71.25 205 PHE A C 1
ATOM 1541 O O . PHE A 1 205 ? 0.911 -4.959 -3.576 1.00 71.25 205 PHE A O 1
ATOM 1548 N N . CYS A 1 206 ? 2.722 -6.203 -3.983 1.00 70.50 206 CYS A N 1
ATOM 1549 C CA . CYS A 1 206 ? 2.604 -7.005 -2.763 1.00 70.50 206 CYS A CA 1
ATOM 1550 C C . CYS A 1 206 ? 2.673 -6.139 -1.499 1.00 70.50 206 CYS A C 1
ATOM 1552 O O . CYS A 1 206 ? 1.850 -6.297 -0.596 1.00 70.50 206 CYS A O 1
ATOM 1554 N N . LEU A 1 207 ? 3.610 -5.186 -1.442 1.00 71.81 207 LEU A N 1
ATOM 1555 C CA . LEU A 1 207 ? 3.702 -4.227 -0.341 1.00 71.81 207 LEU A CA 1
ATOM 1556 C C . LEU A 1 207 ? 2.465 -3.331 -0.269 1.00 71.81 207 LEU A C 1
ATOM 1558 O O . LEU A 1 207 ? 1.960 -3.089 0.822 1.00 71.81 207 LEU A O 1
ATOM 1562 N N . TYR A 1 208 ? 1.942 -2.878 -1.406 1.00 73.75 208 TYR A N 1
ATOM 1563 C CA . TYR A 1 208 ? 0.724 -2.080 -1.469 1.00 73.75 208 TYR A CA 1
ATOM 1564 C C . TYR A 1 208 ? -0.480 -2.859 -0.932 1.00 73.75 208 TYR A C 1
ATOM 1566 O O . TYR A 1 208 ? -1.154 -2.381 -0.022 1.00 73.75 208 TYR A O 1
ATOM 1574 N N . VAL A 1 209 ? -0.708 -4.086 -1.409 1.00 70.06 209 VAL A N 1
ATOM 1575 C CA . VAL A 1 209 ? -1.802 -4.950 -0.936 1.00 70.06 209 VAL A CA 1
ATOM 1576 C C . VAL A 1 209 ? -1.665 -5.223 0.564 1.00 70.06 209 VAL A C 1
ATOM 1578 O O . VAL A 1 209 ? -2.644 -5.132 1.312 1.00 70.06 209 VAL A O 1
ATOM 1581 N N . HIS A 1 210 ? -0.452 -5.489 1.052 1.00 70.44 210 HIS A N 1
ATOM 1582 C CA . HIS A 1 210 ? -0.246 -5.714 2.479 1.00 70.44 210 HIS A CA 1
ATOM 1583 C C . HIS A 1 210 ? -0.469 -4.456 3.322 1.00 70.44 210 HIS A C 1
ATOM 1585 O O . HIS A 1 210 ? -1.215 -4.501 4.305 1.00 70.44 210 HIS A O 1
ATOM 1591 N N . VAL A 1 211 ? 0.140 -3.333 2.952 1.00 72.44 211 VAL A N 1
ATOM 1592 C CA . VAL A 1 211 ? 0.112 -2.107 3.757 1.00 72.44 211 VAL A CA 1
ATOM 1593 C C . VAL A 1 211 ? -1.250 -1.420 3.686 1.00 72.44 211 VAL A C 1
ATOM 1595 O O . VAL A 1 211 ? -1.758 -0.999 4.723 1.00 72.44 211 VAL A O 1
ATOM 1598 N N . GLN A 1 212 ? -1.853 -1.335 2.500 1.00 72.56 212 GLN A N 1
ATOM 1599 C CA . GLN A 1 212 ? -3.068 -0.550 2.269 1.00 72.56 212 GLN A CA 1
ATOM 1600 C C . GLN A 1 212 ? -4.356 -1.362 2.384 1.00 72.56 212 GLN A C 1
ATOM 1602 O O . GLN A 1 212 ? -5.380 -0.799 2.753 1.00 72.56 212 GLN A O 1
ATOM 1607 N N . CYS A 1 213 ? -4.342 -2.668 2.101 1.00 67.06 213 CYS A N 1
ATOM 1608 C CA . CYS A 1 213 ? -5.565 -3.476 2.146 1.00 67.06 213 CYS A CA 1
ATOM 1609 C C . CYS A 1 213 ? -5.607 -4.350 3.400 1.00 67.06 213 CYS A C 1
ATOM 1611 O O . CYS A 1 213 ? -6.576 -4.306 4.155 1.00 67.06 213 CYS A O 1
ATOM 1613 N N . SER A 1 214 ? -4.548 -5.118 3.680 1.00 70.50 214 SER A N 1
ATOM 1614 C CA . SER A 1 214 ? -4.608 -6.112 4.763 1.00 70.50 214 SER A CA 1
ATOM 1615 C C . SER A 1 214 ? -4.578 -5.491 6.166 1.00 70.50 214 SER A C 1
ATOM 1617 O O . SER A 1 214 ? -5.325 -5.913 7.049 1.00 70.50 214 SER A O 1
ATOM 1619 N N . ARG A 1 215 ? -3.767 -4.447 6.376 1.00 72.00 215 ARG A N 1
ATOM 1620 C CA . ARG A 1 215 ? -3.606 -3.796 7.684 1.00 72.00 215 ARG A CA 1
ATOM 1621 C C . ARG A 1 215 ? -4.876 -3.083 8.184 1.00 72.00 215 ARG A C 1
ATOM 1623 O O . ARG A 1 215 ? -5.277 -3.374 9.313 1.00 72.00 215 ARG A O 1
ATOM 1630 N N . PRO A 1 216 ? -5.547 -2.207 7.405 1.00 69.75 216 PRO A N 1
ATOM 1631 C CA . PRO A 1 216 ? -6.769 -1.553 7.877 1.00 69.75 216 PRO A CA 1
ATOM 1632 C C . PRO A 1 216 ? -7.939 -2.529 8.023 1.00 69.75 216 PRO A C 1
ATOM 1634 O O . PRO A 1 216 ? -8.715 -2.400 8.965 1.00 69.75 216 PRO A O 1
ATOM 1637 N N . LEU A 1 217 ? -8.040 -3.553 7.165 1.00 67.19 217 LEU A N 1
ATOM 1638 C CA . LEU A 1 217 ? -9.086 -4.573 7.292 1.00 67.19 217 LEU A CA 1
ATOM 1639 C C . LEU A 1 217 ? -8.911 -5.427 8.557 1.00 67.19 217 LEU A C 1
ATOM 1641 O O . LEU A 1 217 ? -9.894 -5.695 9.248 1.00 67.19 217 LEU A O 1
ATOM 1645 N N . ARG A 1 218 ? -7.673 -5.816 8.903 1.00 75.75 218 ARG A N 1
ATOM 1646 C CA . ARG A 1 218 ? -7.380 -6.532 10.157 1.00 75.75 218 ARG A CA 1
ATOM 1647 C C . ARG A 1 218 ? -7.751 -5.691 11.380 1.00 75.75 218 ARG A C 1
ATOM 1649 O O . ARG A 1 218 ? -8.442 -6.199 12.261 1.00 75.75 218 ARG A O 1
ATOM 1656 N N . ARG A 1 219 ? -7.386 -4.404 11.394 1.00 76.12 219 ARG A N 1
ATOM 1657 C CA . ARG A 1 219 ? -7.776 -3.464 12.464 1.00 76.12 219 ARG A CA 1
ATOM 1658 C C . ARG A 1 219 ? -9.286 -3.330 12.589 1.00 76.12 219 ARG A C 1
ATOM 1660 O O . ARG A 1 219 ? -9.833 -3.490 13.671 1.00 76.12 219 ARG A O 1
ATOM 1667 N N . LEU A 1 220 ? -9.982 -3.151 11.472 1.00 74.56 220 LEU A N 1
ATOM 1668 C CA . LEU A 1 220 ? -11.439 -3.057 11.461 1.00 74.56 220 LEU A CA 1
ATOM 1669 C C . LEU A 1 220 ? -12.098 -4.351 11.970 1.00 74.56 220 LEU A C 1
ATOM 1671 O O . LEU A 1 220 ? -13.073 -4.291 12.713 1.00 74.56 220 LEU A O 1
ATOM 1675 N N . SER A 1 221 ? -11.553 -5.526 11.636 1.00 77.75 221 SER A N 1
ATOM 1676 C CA . SER A 1 221 ? -12.055 -6.807 12.153 1.00 77.75 221 SER A CA 1
ATOM 1677 C C . SER A 1 221 ? -11.855 -6.981 13.664 1.00 77.75 221 SER A C 1
ATOM 1679 O O . SER A 1 221 ? -12.698 -7.603 14.312 1.00 77.75 221 SER A O 1
ATOM 1681 N N . HIS A 1 222 ? -10.778 -6.412 14.215 1.00 82.38 222 HIS A N 1
ATOM 1682 C CA . HIS A 1 222 ? -10.497 -6.391 15.649 1.00 82.38 222 HIS A CA 1
ATOM 1683 C C . HIS A 1 222 ? -11.472 -5.461 16.376 1.00 82.38 222 HIS A C 1
ATOM 1685 O O . HIS A 1 222 ? -12.219 -5.914 17.237 1.00 82.38 222 HIS A O 1
ATOM 1691 N N . VAL A 1 223 ? -11.572 -4.205 15.925 1.00 79.94 223 VAL A N 1
ATOM 1692 C CA . VAL A 1 223 ? -12.467 -3.181 16.493 1.00 79.94 223 VAL A CA 1
ATOM 1693 C C . VAL A 1 223 ? -13.934 -3.620 16.458 1.00 79.94 223 VAL A C 1
ATOM 1695 O O . VAL A 1 223 ? -14.676 -3.386 17.409 1.00 79.94 223 VAL A O 1
ATOM 1698 N N . LEU A 1 224 ? -14.382 -4.285 15.386 1.00 77.31 224 LEU A N 1
ATOM 1699 C CA . LEU A 1 224 ? -15.742 -4.836 15.318 1.00 77.31 224 LEU A CA 1
ATOM 1700 C C . LEU A 1 224 ? -15.972 -5.974 16.323 1.00 77.31 224 LEU A C 1
ATOM 1702 O O . LEU A 1 224 ? -17.077 -6.090 16.854 1.00 77.31 224 LEU A O 1
ATOM 1706 N N . GLY A 1 225 ? -14.958 -6.809 16.562 1.00 78.50 225 GLY A N 1
ATOM 1707 C CA . GLY A 1 225 ? -15.007 -7.877 17.561 1.00 78.50 225 GLY A CA 1
ATOM 1708 C C . GLY A 1 225 ? -15.087 -7.319 18.980 1.00 78.50 225 GLY A C 1
ATOM 1709 O O . GLY A 1 225 ? -15.999 -7.676 19.724 1.00 78.50 225 GLY A O 1
ATOM 1710 N N . GLU A 1 226 ? -14.206 -6.374 19.312 1.00 82.19 226 GLU A N 1
ATOM 1711 C CA . GLU A 1 226 ? -14.199 -5.689 20.610 1.00 82.19 226 GLU A CA 1
ATOM 1712 C C . GLU A 1 226 ? -15.502 -4.921 20.859 1.00 82.19 226 GLU A C 1
ATOM 1714 O O . GLU A 1 226 ? -16.103 -5.040 21.927 1.00 82.19 226 GLU A O 1
ATOM 1719 N N . ALA A 1 227 ? -16.006 -4.190 19.859 1.00 77.50 227 ALA A N 1
ATOM 1720 C CA . ALA A 1 227 ? -17.284 -3.488 19.965 1.00 77.50 227 ALA A CA 1
ATOM 1721 C C . ALA A 1 227 ? -18.453 -4.450 20.232 1.00 77.50 227 ALA A C 1
ATOM 1723 O O . ALA A 1 227 ? -19.343 -4.138 21.026 1.00 77.50 227 ALA A O 1
ATOM 1724 N N . ALA A 1 228 ? -18.462 -5.618 19.582 1.00 78.44 228 ALA A N 1
ATOM 1725 C CA . ALA A 1 228 ? -19.497 -6.624 19.792 1.00 78.44 228 ALA A CA 1
ATOM 1726 C C . ALA A 1 228 ? -19.439 -7.219 21.207 1.00 78.44 228 ALA A C 1
ATOM 1728 O O . ALA A 1 228 ? -20.487 -7.423 21.820 1.00 78.44 228 ALA A O 1
ATOM 1729 N N . GLU A 1 229 ? -18.240 -7.469 21.735 1.00 83.94 229 GLU A N 1
ATOM 1730 C CA . GLU A 1 229 ? -18.051 -8.003 23.084 1.00 83.94 229 GLU A CA 1
ATOM 1731 C C . GLU A 1 229 ? -18.451 -6.992 24.166 1.00 83.94 229 GLU A C 1
ATOM 1733 O O . GLU A 1 229 ? -19.215 -7.329 25.074 1.00 83.94 229 GLU A O 1
ATOM 1738 N N . ILE A 1 230 ? -18.012 -5.736 24.041 1.00 80.94 230 ILE A N 1
ATOM 1739 C CA . ILE A 1 230 ? -18.382 -4.659 24.970 1.00 80.94 230 ILE A CA 1
ATOM 1740 C C . ILE A 1 230 ? -19.902 -4.483 24.981 1.00 80.94 230 ILE A C 1
ATOM 1742 O O . ILE A 1 230 ? -20.510 -4.421 26.050 1.00 80.94 230 ILE A O 1
ATOM 1746 N N . ASN A 1 231 ? -20.541 -4.470 23.808 1.00 79.69 231 ASN A N 1
ATOM 1747 C CA . ASN A 1 231 ? -21.986 -4.283 23.739 1.00 79.69 231 ASN A CA 1
ATOM 1748 C C . ASN A 1 231 ? -22.769 -5.499 24.271 1.00 79.69 231 ASN A C 1
ATOM 1750 O O . ASN A 1 231 ? -23.821 -5.337 24.886 1.00 79.69 231 ASN A O 1
ATOM 1754 N N . ALA A 1 232 ? -22.248 -6.719 24.104 1.00 79.06 232 ALA A N 1
ATOM 1755 C CA . ALA A 1 232 ? -22.832 -7.912 24.716 1.00 79.06 232 ALA A CA 1
ATOM 1756 C C . ALA A 1 232 ? -22.763 -7.862 26.254 1.00 79.06 232 ALA A C 1
ATOM 1758 O O . ALA A 1 232 ? -23.755 -8.164 26.919 1.00 79.06 232 ALA A O 1
ATOM 1759 N N . ARG A 1 233 ? -21.631 -7.419 26.824 1.00 84.94 233 ARG A N 1
ATOM 1760 C CA . ARG A 1 233 ? -21.462 -7.252 28.279 1.00 84.94 233 ARG A CA 1
ATOM 1761 C C . ARG A 1 233 ? -22.388 -6.170 28.840 1.00 84.94 233 ARG A C 1
ATOM 1763 O O . ARG A 1 233 ? -23.057 -6.409 29.842 1.00 84.94 233 ARG A O 1
ATOM 1770 N N . VAL A 1 234 ? -22.485 -5.018 28.172 1.00 81.31 234 VAL A N 1
ATOM 1771 C CA . VAL A 1 234 ? -23.401 -3.930 28.565 1.00 81.31 234 VAL A CA 1
ATOM 1772 C C . VAL A 1 234 ? -24.861 -4.381 28.463 1.00 81.31 234 VAL A C 1
ATOM 1774 O O . VAL A 1 234 ? -25.635 -4.170 29.395 1.00 81.31 234 VAL A O 1
ATOM 1777 N N . GLY A 1 235 ? -25.240 -5.068 27.382 1.00 75.88 235 GLY A N 1
ATOM 1778 C CA . GLY A 1 235 ? -26.584 -5.627 27.221 1.00 75.88 235 GLY A CA 1
ATOM 1779 C C . GLY A 1 235 ? -26.952 -6.633 28.317 1.00 75.88 235 GLY A C 1
ATOM 1780 O O . GLY A 1 235 ? -28.059 -6.576 28.853 1.00 75.88 235 GLY A O 1
ATOM 1781 N N . ALA A 1 236 ? -26.018 -7.507 28.704 1.00 79.94 236 ALA A N 1
ATOM 1782 C CA . ALA A 1 236 ? -26.215 -8.462 29.793 1.00 79.94 236 ALA A CA 1
ATOM 1783 C C . ALA A 1 236 ? -26.383 -7.771 31.159 1.00 79.94 236 ALA A C 1
ATOM 1785 O O . ALA A 1 236 ? -27.269 -8.142 31.927 1.00 79.94 236 ALA A O 1
ATOM 1786 N N . GLN A 1 237 ? -25.590 -6.732 31.446 1.00 82.31 237 GLN A N 1
ATOM 1787 C CA . GLN A 1 237 ? -25.690 -5.953 32.687 1.00 82.31 237 GLN A CA 1
ATOM 1788 C C . GLN A 1 237 ? -27.020 -5.196 32.797 1.00 82.31 237 GLN A C 1
ATOM 1790 O O . GLN A 1 237 ? -27.664 -5.231 33.846 1.00 82.31 237 GLN A O 1
ATOM 1795 N N . VAL A 1 238 ? -27.469 -4.559 31.710 1.00 79.88 238 VAL A N 1
ATOM 1796 C CA . VAL A 1 238 ? -28.769 -3.869 31.667 1.00 79.88 238 VAL A CA 1
ATOM 1797 C C . VAL A 1 238 ? -29.918 -4.870 31.823 1.00 79.88 238 VAL A C 1
ATOM 1799 O O . VAL A 1 238 ? -30.849 -4.623 32.588 1.00 79.88 238 VAL A O 1
ATOM 1802 N N . GLY A 1 239 ? -29.840 -6.028 31.159 1.00 77.25 239 GLY A N 1
ATOM 1803 C CA . GLY A 1 239 ? -30.819 -7.107 31.313 1.00 77.25 239 GLY A CA 1
ATOM 1804 C C . GLY A 1 239 ? -30.906 -7.631 32.751 1.00 77.25 239 GLY A C 1
ATOM 1805 O O . GLY A 1 239 ? -32.006 -7.781 33.283 1.00 77.25 239 GLY A O 1
ATOM 1806 N N . ALA A 1 240 ? -29.759 -7.828 33.407 1.00 78.00 240 ALA A N 1
ATOM 1807 C CA . ALA A 1 240 ? -29.684 -8.255 34.802 1.00 78.00 240 ALA A CA 1
ATOM 1808 C C . ALA A 1 240 ? -30.268 -7.207 35.769 1.00 78.00 240 ALA A C 1
ATOM 1810 O O . ALA A 1 240 ? -31.030 -7.562 36.666 1.00 78.00 240 ALA A O 1
ATOM 1811 N N . GLN A 1 241 ? -29.988 -5.915 35.559 1.00 78.00 241 GLN A N 1
ATOM 1812 C CA . GLN A 1 241 ? -30.551 -4.828 36.371 1.00 78.00 241 GLN A CA 1
ATOM 1813 C C . GLN A 1 241 ? -32.072 -4.695 36.210 1.00 78.00 241 GLN A C 1
ATOM 1815 O O . GLN A 1 241 ? -32.782 -4.496 37.196 1.00 78.00 241 GLN A O 1
ATOM 1820 N N . VAL A 1 242 ? -32.599 -4.831 34.989 1.00 75.62 242 VAL A N 1
ATOM 1821 C CA . VAL A 1 242 ? -34.051 -4.804 34.739 1.00 75.62 242 VAL A CA 1
ATOM 1822 C C . VAL A 1 242 ? -34.737 -6.030 35.348 1.00 75.62 242 VAL A C 1
ATOM 1824 O O . VAL A 1 242 ? -35.817 -5.898 35.925 1.00 75.62 242 VAL A O 1
ATOM 1827 N N . GLY A 1 243 ? -34.103 -7.205 35.269 1.00 73.50 243 GLY A N 1
ATOM 1828 C CA . GLY A 1 243 ? -34.568 -8.424 35.934 1.00 73.50 243 GLY A CA 1
ATOM 1829 C C . GLY A 1 243 ? -34.628 -8.268 37.455 1.00 73.50 243 GLY A C 1
ATOM 1830 O O . GLY A 1 243 ? -35.660 -8.558 38.054 1.00 73.50 243 GLY A O 1
ATOM 1831 N N . ALA A 1 244 ? -33.577 -7.714 38.065 1.00 74.50 244 ALA A N 1
ATOM 1832 C CA . ALA A 1 244 ? -33.523 -7.445 39.502 1.00 74.50 244 ALA A CA 1
ATOM 1833 C C . ALA A 1 244 ? -34.587 -6.427 39.953 1.00 74.50 244 ALA A C 1
ATOM 1835 O O . ALA A 1 244 ? -35.239 -6.628 40.973 1.00 74.50 244 ALA A O 1
ATOM 1836 N N . ARG A 1 245 ? -34.830 -5.372 39.162 1.00 71.69 245 ARG A N 1
ATOM 1837 C CA . ARG A 1 245 ? -35.852 -4.354 39.462 1.00 71.69 245 ARG A CA 1
ATOM 1838 C C . ARG A 1 245 ? -37.284 -4.882 39.332 1.00 71.69 245 ARG A C 1
ATOM 1840 O O . ARG A 1 245 ? -38.163 -4.411 40.041 1.00 71.69 245 ARG A O 1
ATOM 1847 N N . ARG A 1 246 ? -37.534 -5.849 38.440 1.00 68.06 246 ARG A N 1
ATOM 1848 C CA . ARG A 1 246 ? -38.837 -6.538 38.328 1.00 68.06 246 ARG A CA 1
ATOM 1849 C C . ARG A 1 246 ? -39.047 -7.611 39.393 1.00 68.06 246 ARG A C 1
ATOM 1851 O O . ARG A 1 246 ? -40.190 -7.886 39.732 1.00 68.06 246 ARG A O 1
ATOM 1858 N N . ALA A 1 247 ? -37.971 -8.214 39.891 1.00 67.94 247 ALA A N 1
ATOM 1859 C CA . ALA A 1 247 ? -38.020 -9.199 40.968 1.00 67.94 247 ALA A CA 1
ATOM 1860 C C . ALA A 1 247 ? -38.146 -8.561 42.362 1.00 67.94 247 ALA A C 1
ATOM 1862 O O . ALA A 1 247 ? -38.345 -9.278 43.338 1.00 67.94 247 ALA A O 1
ATOM 1863 N N . GLN A 1 248 ? -38.031 -7.234 42.466 1.00 62.41 248 GLN A N 1
ATOM 1864 C CA . GLN A 1 248 ? -38.211 -6.508 43.716 1.00 62.41 248 GLN A CA 1
ATOM 1865 C C . GLN A 1 248 ? -39.717 -6.450 44.038 1.00 62.41 248 GLN A C 1
ATOM 1867 O O . GLN A 1 248 ? -40.466 -5.806 43.297 1.00 62.41 248 GLN A O 1
ATOM 1872 N N . PRO A 1 249 ? -40.193 -7.152 45.085 1.00 60.69 249 PRO A N 1
ATOM 1873 C CA . PRO A 1 249 ? -41.604 -7.150 45.443 1.00 60.69 249 PRO A CA 1
ATOM 1874 C C . PRO A 1 249 ? -42.027 -5.726 45.809 1.00 60.69 249 PRO A C 1
ATOM 1876 O O . PRO A 1 249 ? -41.270 -4.993 46.451 1.00 60.69 249 PRO A O 1
ATOM 1879 N N . ALA A 1 250 ? -43.218 -5.327 45.356 1.00 64.00 250 ALA A N 1
ATOM 1880 C CA . ALA A 1 250 ? -43.776 -4.010 45.636 1.00 64.00 250 ALA A CA 1
ATOM 1881 C C . ALA A 1 250 ? -43.698 -3.725 47.148 1.00 64.00 250 ALA A C 1
ATOM 1883 O O . ALA A 1 250 ? -44.038 -4.616 47.932 1.00 64.00 250 ALA A O 1
ATOM 1884 N N . PRO A 1 251 ? -43.243 -2.528 47.571 1.00 61.09 251 PRO A N 1
ATOM 1885 C CA . PRO A 1 251 ? -43.206 -2.181 48.982 1.00 61.09 251 PRO A CA 1
ATOM 1886 C C . PRO A 1 251 ? -44.625 -2.314 49.525 1.00 61.09 251 PRO A C 1
ATOM 1888 O O . PRO A 1 251 ? -45.538 -1.618 49.080 1.00 61.09 251 PRO A O 1
ATOM 1891 N N . SER A 1 252 ? -44.806 -3.271 50.435 1.00 57.91 252 SER A N 1
ATOM 1892 C CA . SER A 1 252 ? -46.058 -3.503 51.136 1.00 57.91 252 SER A CA 1
ATOM 1893 C C . SER A 1 252 ? -46.482 -2.186 51.766 1.00 57.91 252 SER A C 1
ATOM 1895 O O . SER A 1 252 ? -45.817 -1.693 52.678 1.00 57.91 252 SER A O 1
ATOM 1897 N N . SER A 1 253 ? -47.557 -1.602 51.243 1.00 57.22 253 SER A N 1
ATOM 1898 C CA . SER A 1 253 ? -48.242 -0.462 51.830 1.00 57.22 253 SER A CA 1
ATOM 1899 C C . SER A 1 253 ? -48.699 -0.864 53.229 1.00 57.22 253 SER A C 1
ATOM 1901 O O . SER A 1 253 ? -49.741 -1.496 53.395 1.00 57.22 253 SER A O 1
ATOM 1903 N N . GLN A 1 254 ? -47.870 -0.569 54.225 1.00 61.22 254 GLN A N 1
ATOM 1904 C CA . GLN A 1 254 ? -48.210 -0.714 55.629 1.00 61.22 254 GLN A CA 1
ATOM 1905 C C . GLN A 1 254 ? -49.274 0.355 55.927 1.00 61.22 254 GLN A C 1
ATOM 1907 O O . GLN A 1 254 ? -49.003 1.539 55.706 1.00 61.22 254 GLN A O 1
ATOM 1912 N N . PRO A 1 255 ? -50.499 -0.017 56.339 1.00 59.69 255 PRO A N 1
ATOM 1913 C CA . PRO A 1 255 ? -51.512 0.972 56.664 1.00 59.69 255 PRO A CA 1
ATOM 1914 C C . PRO A 1 255 ? -51.060 1.718 57.919 1.00 59.69 255 PRO A C 1
ATOM 1916 O O . PRO A 1 255 ? -50.717 1.104 58.930 1.00 59.69 255 PRO A O 1
ATOM 1919 N N . ALA A 1 256 ? -51.019 3.046 57.823 1.00 54.12 256 ALA A N 1
ATOM 1920 C CA . ALA A 1 256 ? -50.716 3.927 58.937 1.00 54.12 256 ALA A CA 1
ATOM 1921 C C . ALA A 1 256 ? -51.728 3.676 60.064 1.00 54.12 256 ALA A C 1
ATOM 1923 O O . ALA A 1 256 ? -52.926 3.906 59.895 1.00 54.12 256 ALA A O 1
ATOM 1924 N N . ALA A 1 257 ? -51.242 3.178 61.201 1.00 52.38 257 ALA A N 1
ATOM 1925 C CA . ALA A 1 257 ? -52.017 3.125 62.427 1.00 52.38 257 ALA A CA 1
ATOM 1926 C C . ALA A 1 257 ? -52.222 4.566 62.909 1.00 52.38 257 ALA A C 1
ATOM 1928 O O . ALA A 1 257 ? -51.278 5.225 63.338 1.00 52.38 257 ALA A O 1
ATOM 1929 N N . ALA A 1 258 ? -53.452 5.054 62.772 1.00 57.53 258 ALA A N 1
ATOM 1930 C CA . ALA A 1 258 ? -53.899 6.271 63.420 1.00 57.53 258 ALA A CA 1
ATOM 1931 C C . ALA A 1 258 ? -53.972 6.024 64.935 1.00 57.53 258 ALA A C 1
ATOM 1933 O O . ALA A 1 258 ? -54.678 5.114 65.377 1.00 57.53 258 ALA A O 1
ATOM 1934 N N . GLN A 1 259 ? -53.237 6.828 65.700 1.00 55.16 259 GLN A N 1
ATOM 1935 C CA . GLN A 1 259 ? -53.477 7.105 67.114 1.00 55.16 259 GLN A CA 1
ATOM 1936 C C . GLN A 1 259 ? -53.377 8.611 67.319 1.00 55.16 259 GLN A C 1
ATOM 1938 O O . GLN A 1 259 ? -52.444 9.209 66.734 1.00 55.16 259 GLN A O 1
#

Sequence (259 aa):
MYSRLPSTYELLEALAAAPAPAPVPASVSAAGVTPWAQRLGRGLWLGFVVTLVATLLAATGLAVWRLVLKHPLAPWSVRLAEALLVLCAACYAGAGLMRLPRVLAIVRNPLRWQAGQMDLDSAIENALLRRLGRIPPLQLQARQRRVALQIRLWEGMARTVGLLLALAPAALVLVSGLHPLPHQAGMKGTLLWLYAVMVVVGGAFCLYVHVQCSRPLRRLSHVLGEAAEINARVGAQVGAQVGARRAQPAPSSQPAAAQ

Radius of gyration: 30.39 Å; chains: 1; bounding box: 78×51×108 Å

Foldseek 3Di:
DADDDDDPVVLLCLLVVVDDPDPPPPVVVPPDDDPVLVVLLVVLVVQLVVLVVVLVVLVVVVCCCCVVVVDDDDPVSVVVSVVSVVSSVVSVVSSVVSCVVVVVVCVVCVPVVVVVVVVVSVVSLVVVLVVLLSHALVVLVVVLVVLVVVLVVLVVVLVVLVVCLVCVVVVVCVVCVVDVDPPPPVVVVVVVVVNVVSNVVSVVVSVCSVPPPNVSSVSSSVSSNVSSVVSVVVVVVVVVVVVVVVPPPDPPPDPDDDD

Secondary structure (DSSP, 8-state):
---PPPPHHHHHHHHHHS---S---TTTS-SS--HHHHHHHHHHHHHHHHHHHHHHHHHHHHHHHHHTS-PPPPHHHHHHHHHHHHHHHHHHHHHHHHHHHHHHHHHH-HHHHHHHHHHHHHHHHHHHHHHHTTS-HHHHHHHHHHHHHHHHHHHHHHHHHHHHHHHHHHHHHHHHHHS--S-HHHHHHHHHHHHHHHHHHHHHHHHHIIIIIIHHHHHHHHHHHHHHHHHHHHHHHHHHHHHHHHHS-----------

Organism: NCBI:txid1462994

pLDDT: mean 70.98, std 10.58, range [33.19, 86.19]